Protein AF-A0A2C6A2K3-F1 (afdb_monomer)

Foldseek 3Di:
DDDPVVVDPDDDDDDDDDDDDDDDDDDDDDDDDDDDDDDDDDDDDDDDDDDDDDDPPPPPPQDDFDDDQQDDDDQPDDPVVVVVCVQFVKPPRVCQNSQWDKFAQPDPDCQCCVQPVDRIATKGWIWTHHVVGDDIQIWIARRVQAWTAQVSLCVNVVHDLCVVVVVCVVDPPFVSNWGAGDDGDPSRGGTTGHNVVSVVVSVVVD

Secondary structure (DSSP, 8-state):
---GGGSSPPPPP-------------------------------------------------PPPPS--SS-------HHHHHHHHHTT-BTTT-GGG-EEEEE---SS-HHHHHHS-SEEEEEEEEE--TT--S-EEEEEETTT-EEE-HHHHHHTT--TTHHHHHHHTSTTHHHHS-EE-SS-GGG-EEEEEHHHHHHHHTTT-

pLDDT: mean 77.06, std 24.29, range [30.2, 98.12]

Radius of gyration: 27.46 Å; Cα contacts (8 Å, |Δi|>4): 227; chains: 1; bounding box: 87×62×47 Å

Mean predicted aligned error: 15.35 Å

Structure (mmCIF, N/CA/C/O backbone):
data_AF-A0A2C6A2K3-F1
#
_entry.id   AF-A0A2C6A2K3-F1
#
loop_
_atom_site.group_PDB
_atom_site.id
_atom_site.type_symbol
_atom_site.label_atom_id
_atom_site.label_alt_id
_atom_site.label_comp_id
_atom_site.label_asym_id
_atom_site.label_entity_id
_atom_site.label_seq_id
_atom_site.pdbx_PDB_ins_code
_atom_site.Cartn_x
_atom_site.Cartn_y
_atom_site.Cartn_z
_atom_site.occupancy
_atom_site.B_iso_or_equiv
_atom_site.auth_seq_id
_atom_site.auth_comp_id
_atom_site.auth_asym_id
_atom_site.auth_atom_id
_atom_site.pdbx_PDB_model_num
ATOM 1 N N . MET A 1 1 ? 22.323 -31.592 6.101 1.00 49.12 1 MET A N 1
ATOM 2 C CA . MET A 1 1 ? 21.703 -31.019 4.887 1.00 49.12 1 MET A CA 1
ATOM 3 C C . MET A 1 1 ? 20.345 -31.683 4.722 1.00 49.12 1 MET A C 1
ATOM 5 O O . MET A 1 1 ? 20.316 -32.886 4.508 1.00 49.12 1 MET A O 1
ATOM 9 N N . LEU A 1 2 ? 19.244 -30.958 4.926 1.00 56.59 2 LEU A N 1
ATOM 10 C CA . LEU A 1 2 ? 17.898 -31.499 4.689 1.00 56.59 2 LEU A CA 1
ATOM 11 C C . LEU A 1 2 ? 17.636 -31.551 3.170 1.00 56.59 2 LEU A C 1
ATOM 13 O O . LEU A 1 2 ? 18.032 -30.612 2.474 1.00 56.59 2 LEU A O 1
ATOM 17 N N . PRO A 1 3 ? 17.013 -32.614 2.634 1.00 68.00 3 PRO A N 1
ATOM 18 C CA . PRO A 1 3 ? 16.717 -32.707 1.208 1.00 68.00 3 PRO A CA 1
ATOM 19 C C . PRO A 1 3 ? 15.684 -31.648 0.798 1.00 68.00 3 PRO A C 1
ATOM 21 O O . PRO A 1 3 ? 14.714 -31.410 1.516 1.00 68.00 3 PRO A O 1
ATOM 24 N N . LEU A 1 4 ? 15.875 -31.041 -0.383 1.00 53.12 4 LEU A N 1
ATOM 25 C CA . LEU A 1 4 ? 15.054 -29.951 -0.948 1.00 53.12 4 LEU A CA 1
ATOM 26 C C . LEU A 1 4 ? 13.540 -30.239 -0.906 1.00 53.12 4 LEU A C 1
ATOM 28 O O . LEU A 1 4 ? 12.723 -29.341 -0.742 1.00 53.12 4 LEU A O 1
ATOM 32 N N . GLN A 1 5 ? 13.176 -31.513 -1.006 1.00 58.16 5 GLN A N 1
ATOM 33 C CA . GLN A 1 5 ? 11.803 -32.015 -0.998 1.00 58.16 5 GLN A CA 1
ATOM 34 C C . GLN A 1 5 ? 11.091 -31.794 0.349 1.00 58.16 5 GLN A C 1
ATOM 36 O O . GLN A 1 5 ? 9.870 -31.758 0.390 1.00 58.16 5 GLN A O 1
ATOM 41 N N . SER A 1 6 ? 11.847 -31.587 1.435 1.00 61.44 6 SER A N 1
ATOM 42 C CA . SER A 1 6 ? 11.314 -31.289 2.776 1.00 61.44 6 SER A CA 1
ATOM 43 C C . SER A 1 6 ? 11.033 -29.794 2.997 1.00 61.44 6 SER A C 1
ATOM 45 O O . SER A 1 6 ? 10.488 -29.422 4.030 1.00 61.44 6 SER A O 1
ATOM 47 N N . LEU A 1 7 ? 11.438 -28.924 2.059 1.00 65.50 7 LEU A N 1
ATOM 48 C CA . LEU A 1 7 ? 11.222 -27.467 2.103 1.00 65.50 7 LEU A CA 1
ATOM 49 C C . LEU A 1 7 ? 9.977 -27.024 1.322 1.00 65.50 7 LEU A C 1
ATOM 51 O O . LEU A 1 7 ? 9.629 -25.843 1.326 1.00 65.50 7 LEU A O 1
ATOM 55 N N . LEU A 1 8 ? 9.316 -27.957 0.641 1.00 56.62 8 LEU A N 1
ATOM 56 C CA . LEU A 1 8 ? 8.087 -27.716 -0.098 1.00 56.62 8 LEU A CA 1
ATOM 57 C C . LEU A 1 8 ? 6.963 -28.445 0.635 1.00 56.62 8 LEU A C 1
ATOM 59 O O . LEU A 1 8 ? 7.075 -29.640 0.889 1.00 56.62 8 LEU A O 1
ATOM 63 N N . ASN A 1 9 ? 5.903 -27.717 0.998 1.00 54.81 9 ASN A N 1
ATOM 64 C CA . ASN A 1 9 ? 4.701 -28.296 1.600 1.00 54.81 9 ASN A CA 1
ATOM 65 C C . ASN A 1 9 ? 4.249 -29.512 0.771 1.00 54.81 9 ASN A C 1
ATOM 67 O O . ASN A 1 9 ? 3.953 -29.330 -0.415 1.00 54.81 9 ASN A O 1
ATOM 71 N N . PRO A 1 10 ? 4.187 -30.726 1.347 1.00 60.84 10 PRO A N 1
ATOM 72 C CA . PRO A 1 10 ? 3.684 -31.880 0.621 1.00 60.84 10 PRO A CA 1
ATOM 73 C C . PRO A 1 10 ? 2.198 -31.656 0.320 1.00 60.84 10 PRO A C 1
ATOM 75 O O . PRO A 1 10 ? 1.395 -31.459 1.230 1.00 60.84 10 PRO A O 1
ATOM 78 N N . ALA A 1 11 ? 1.834 -31.641 -0.963 1.00 44.03 11 ALA A N 1
ATOM 79 C CA . ALA A 1 11 ? 0.438 -31.722 -1.369 1.00 44.03 11 ALA A CA 1
ATOM 80 C C . ALA A 1 11 ? -0.054 -33.144 -1.076 1.00 44.03 11 ALA A C 1
ATOM 82 O O . ALA A 1 11 ? 0.590 -34.111 -1.487 1.00 44.03 11 ALA A O 1
ATOM 83 N N . SER A 1 12 ? -1.162 -33.264 -0.346 1.00 50.03 12 SER A N 1
ATOM 84 C CA . SER A 1 12 ? -1.820 -34.540 -0.076 1.00 50.03 12 SER A CA 1
ATOM 85 C C . SER A 1 12 ? -2.107 -35.264 -1.400 1.00 50.03 12 SER A C 1
ATOM 87 O O . SER A 1 12 ? -2.705 -34.653 -2.291 1.00 50.03 12 SER A O 1
ATOM 89 N N . PRO A 1 13 ? -1.679 -36.524 -1.575 1.00 48.53 13 PRO A N 1
ATOM 90 C CA . PRO A 1 13 ? -2.126 -37.337 -2.689 1.00 48.53 13 PRO A CA 1
ATOM 91 C C . PRO A 1 13 ? -3.495 -37.915 -2.325 1.00 48.53 13 PRO A C 1
ATOM 93 O O . PRO A 1 13 ? -3.616 -38.506 -1.260 1.00 48.53 13 PRO A O 1
ATOM 96 N N . ASP A 1 14 ? -4.476 -37.670 -3.196 1.00 41.22 14 ASP A N 1
ATOM 97 C CA . ASP A 1 14 ? -5.857 -38.191 -3.278 1.00 41.22 14 ASP A CA 1
ATOM 98 C C . ASP A 1 14 ? -6.780 -36.970 -3.464 1.00 41.22 14 ASP A C 1
ATOM 100 O O . ASP A 1 14 ? -6.767 -36.045 -2.665 1.00 41.22 14 ASP A O 1
ATOM 104 N N . GLU A 1 15 ? -7.514 -36.785 -4.559 1.00 41.47 15 GLU A N 1
ATOM 105 C CA . GLU A 1 15 ? -8.313 -37.764 -5.280 1.00 41.47 15 GLU A CA 1
ATOM 106 C C . GLU A 1 15 ? -8.219 -37.555 -6.800 1.00 41.47 15 GLU A C 1
ATOM 108 O O . GLU A 1 15 ? -8.326 -36.449 -7.333 1.00 41.47 15 GLU A O 1
ATOM 113 N N . ARG A 1 16 ? -8.052 -38.668 -7.515 1.00 41.41 16 ARG A N 1
ATOM 114 C CA . ARG A 1 16 ? -8.350 -38.772 -8.942 1.00 41.41 16 ARG A CA 1
ATOM 115 C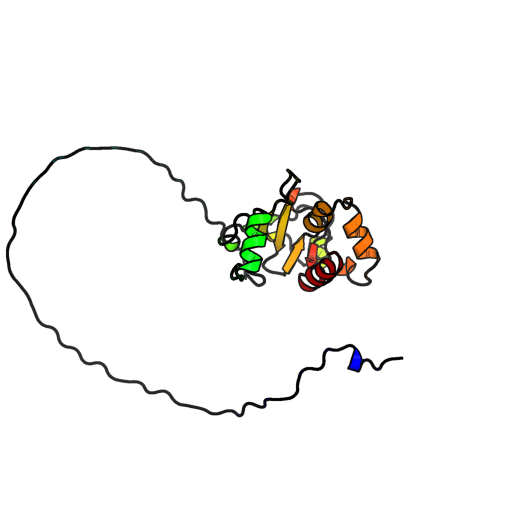 C . ARG A 1 16 ? -9.862 -38.640 -9.096 1.00 41.41 16 ARG A C 1
ATOM 117 O O . ARG A 1 16 ? -10.586 -39.464 -8.551 1.00 41.41 16 ARG A O 1
ATOM 124 N N . THR A 1 17 ? -10.342 -37.652 -9.843 1.00 40.66 17 THR A N 1
ATOM 125 C CA . THR A 1 17 ? -11.746 -37.625 -10.267 1.00 40.66 17 THR A CA 1
ATOM 126 C C . THR A 1 17 ? -11.815 -37.956 -11.747 1.00 40.66 17 THR A C 1
ATOM 128 O O . THR A 1 17 ? -11.440 -37.161 -12.610 1.00 40.66 17 THR A O 1
ATOM 131 N N . ASP A 1 18 ? -12.252 -39.186 -12.001 1.00 36.25 18 ASP A N 1
ATOM 132 C CA . ASP A 1 18 ? -12.626 -39.704 -13.303 1.00 36.25 18 ASP A CA 1
ATOM 133 C C . ASP A 1 18 ? -13.663 -38.808 -13.984 1.00 36.25 18 ASP A C 1
ATOM 135 O O . ASP A 1 18 ? -14.599 -38.288 -13.372 1.00 36.25 18 ASP A O 1
ATOM 139 N N . GLY A 1 19 ? -13.493 -38.655 -15.295 1.00 37.03 19 GLY A N 1
ATOM 140 C CA . GLY A 1 19 ? -14.465 -38.001 -16.149 1.00 37.03 19 GLY A CA 1
ATOM 141 C C . GLY A 1 19 ? -15.765 -38.796 -16.211 1.00 37.03 19 GLY A C 1
ATOM 142 O O . GLY A 1 19 ? -15.772 -39.965 -16.588 1.00 37.03 19 GLY A O 1
ATOM 143 N N . SER A 1 20 ? -16.884 -38.129 -15.939 1.00 37.66 20 SER A N 1
ATOM 144 C CA . SER A 1 20 ? -18.199 -38.618 -16.338 1.00 37.66 20 SER A CA 1
ATOM 145 C C . SER A 1 20 ? -19.024 -37.489 -16.944 1.00 37.66 20 SER A C 1
ATOM 147 O O . SER A 1 20 ? -19.243 -36.436 -16.349 1.00 37.66 20 SER A O 1
ATOM 149 N N . ARG A 1 21 ? -19.423 -37.728 -18.193 1.00 35.72 21 ARG A N 1
ATOM 150 C CA . ARG A 1 21 ? -20.326 -36.928 -19.019 1.00 35.72 21 ARG A CA 1
ATOM 151 C C . ARG A 1 21 ? -21.766 -37.158 -18.556 1.00 35.72 21 ARG A C 1
ATOM 153 O O . ARG A 1 21 ? -22.196 -38.305 -18.572 1.00 35.72 21 ARG A O 1
ATOM 160 N N . GLN A 1 22 ? -22.535 -36.102 -18.295 1.00 35.69 22 GLN A N 1
ATOM 161 C CA . GLN A 1 22 ? -24.008 -36.111 -18.386 1.00 35.69 22 GLN A CA 1
ATOM 162 C C . GLN A 1 22 ? -24.456 -34.726 -18.900 1.00 35.69 22 GLN A C 1
ATOM 164 O O . GLN A 1 22 ? -24.114 -33.714 -18.301 1.00 35.69 22 GLN A O 1
ATOM 169 N N . SER A 1 23 ? -24.905 -34.584 -20.152 1.00 34.41 23 SER A N 1
ATOM 170 C CA . SER A 1 23 ? -26.252 -34.861 -20.700 1.00 34.41 23 SER A CA 1
ATOM 171 C C . SER A 1 23 ? -27.324 -33.881 -20.208 1.00 34.41 23 SER A C 1
ATOM 173 O O . SER A 1 23 ? -27.859 -34.025 -19.115 1.00 34.41 23 SER A O 1
ATOM 175 N N . SER A 1 2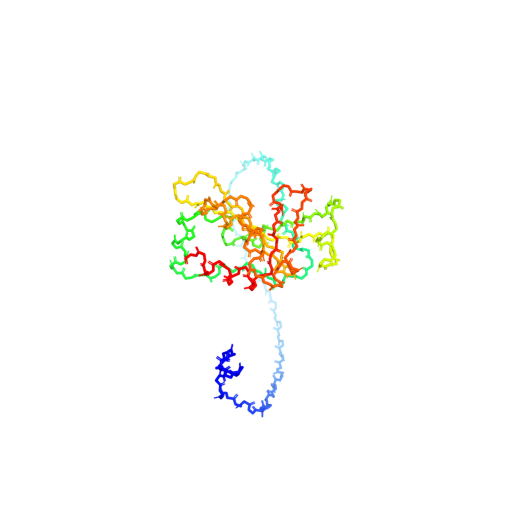4 ? -27.653 -32.904 -21.058 1.00 38.53 24 SER A N 1
ATOM 176 C CA . SER A 1 24 ? -28.819 -32.017 -20.953 1.00 38.53 24 SER A CA 1
ATOM 177 C C . SER A 1 24 ? -30.144 -32.776 -21.109 1.00 38.53 24 SER A C 1
ATOM 179 O O . SER A 1 24 ? -30.179 -33.828 -21.750 1.00 38.53 24 SER A O 1
ATOM 181 N N . PRO A 1 25 ? -31.258 -32.149 -20.703 1.00 40.00 25 PRO A N 1
ATOM 182 C CA . PRO A 1 25 ? -32.428 -32.139 -21.569 1.00 40.00 25 PRO A CA 1
ATOM 183 C C . PRO A 1 25 ? -32.967 -30.722 -21.797 1.00 40.00 25 PRO A C 1
ATOM 185 O O . PRO A 1 25 ? -32.983 -29.869 -20.911 1.00 40.00 25 PRO A O 1
ATOM 188 N N . ALA A 1 26 ? -33.410 -30.503 -23.030 1.00 32.44 26 ALA A N 1
ATOM 189 C CA . ALA A 1 26 ? -34.158 -29.345 -23.487 1.00 32.44 26 ALA A CA 1
ATOM 190 C C . ALA A 1 26 ? -35.647 -29.700 -23.647 1.00 32.44 26 ALA A C 1
ATOM 192 O O . ALA A 1 26 ? -35.987 -30.877 -23.785 1.00 32.44 26 ALA A O 1
ATOM 193 N N . SER A 1 27 ? -36.457 -28.648 -23.846 1.00 35.31 27 SER A N 1
ATOM 194 C CA . SER A 1 27 ? -37.829 -28.625 -24.411 1.00 35.31 27 SER A CA 1
ATOM 195 C C . SER A 1 27 ? -38.945 -28.763 -23.346 1.00 35.31 27 SER A C 1
ATOM 197 O O . SER A 1 27 ? -38.776 -29.507 -22.393 1.00 35.31 27 SER A O 1
ATOM 199 N N . ILE A 1 28 ? -40.099 -28.078 -23.360 1.00 34.00 28 ILE A N 1
ATOM 200 C CA . ILE A 1 28 ? -40.957 -27.506 -24.418 1.00 34.00 28 ILE A CA 1
ATOM 201 C C . ILE A 1 28 ? -41.783 -26.331 -23.828 1.00 34.00 28 ILE A C 1
ATOM 203 O O . ILE A 1 28 ? -42.149 -26.352 -22.656 1.00 34.00 28 ILE A O 1
ATOM 207 N N . ALA A 1 29 ? -42.099 -25.332 -24.659 1.00 37.94 29 ALA A N 1
ATOM 208 C CA . ALA A 1 29 ? -43.070 -24.256 -24.421 1.00 37.94 29 ALA A CA 1
ATOM 209 C C . ALA A 1 29 ? -44.506 -24.681 -24.787 1.00 37.94 29 ALA A C 1
ATOM 211 O O . ALA A 1 29 ? -44.641 -25.481 -25.698 1.00 37.94 29 ALA A O 1
ATOM 212 N N . ILE A 1 30 ? -45.554 -24.073 -24.209 1.00 34.34 30 ILE A N 1
ATOM 213 C CA . ILE A 1 30 ? -46.852 -23.832 -24.882 1.00 34.34 30 ILE A CA 1
ATOM 214 C C . ILE A 1 30 ? -47.583 -22.650 -24.218 1.00 34.34 30 ILE A C 1
ATOM 216 O O . ILE A 1 30 ? -47.640 -22.515 -22.998 1.00 34.34 30 ILE A O 1
ATOM 220 N N . SER A 1 31 ? -48.105 -21.799 -25.096 1.00 36.16 31 SER A N 1
ATOM 221 C CA . SER A 1 31 ? -48.921 -20.597 -24.929 1.00 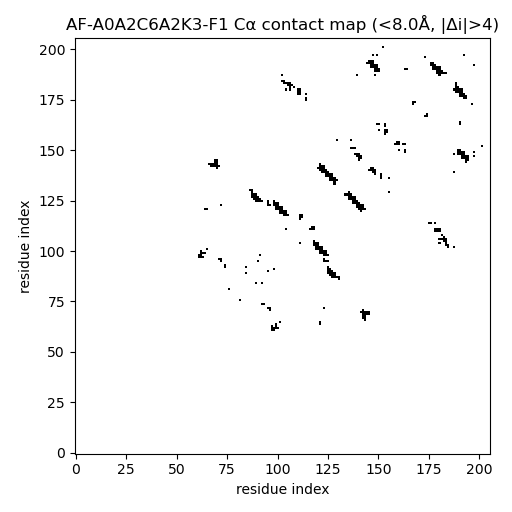36.16 31 SER A CA 1
ATOM 222 C C . SER A 1 31 ? -50.353 -20.874 -24.453 1.00 36.16 31 SER A C 1
ATOM 224 O O . SER A 1 31 ? -50.863 -21.949 -24.729 1.00 36.16 31 SER A O 1
ATOM 226 N N . THR A 1 32 ? -51.039 -19.855 -23.916 1.00 32.19 32 THR A N 1
ATOM 227 C CA . THR A 1 32 ? -52.326 -19.341 -24.454 1.00 32.19 32 THR A CA 1
ATOM 228 C C . THR A 1 32 ? -52.747 -18.056 -23.736 1.00 32.19 32 THR A C 1
ATOM 230 O O . THR A 1 32 ? -52.635 -17.945 -22.518 1.00 32.19 32 THR A O 1
ATOM 233 N N . ALA A 1 33 ? -53.208 -17.091 -24.529 1.00 36.50 33 ALA A N 1
ATOM 234 C CA . ALA A 1 33 ? -53.869 -15.857 -24.121 1.00 36.50 33 ALA A CA 1
ATOM 235 C C . ALA A 1 33 ? -55.323 -16.126 -23.692 1.00 36.50 33 ALA A C 1
ATOM 237 O O . ALA A 1 33 ? -55.895 -17.092 -24.182 1.00 36.50 33 ALA A O 1
ATOM 238 N N . ASP A 1 34 ? -55.932 -15.250 -22.880 1.00 30.20 34 ASP A N 1
ATOM 239 C CA . ASP A 1 34 ? -57.121 -14.514 -23.338 1.00 30.20 34 ASP A CA 1
ATOM 240 C C . ASP A 1 34 ? -57.556 -13.348 -22.422 1.00 30.20 34 ASP A C 1
ATOM 242 O O . ASP A 1 34 ? -57.094 -13.170 -21.297 1.00 30.20 34 ASP A O 1
ATOM 246 N N . ASN A 1 35 ? -58.417 -12.533 -23.020 1.00 31.80 35 ASN A N 1
ATOM 247 C CA . ASN A 1 35 ? -58.868 -11.166 -22.772 1.00 31.80 35 ASN A CA 1
ATOM 248 C C . ASN A 1 35 ? -59.776 -10.872 -21.543 1.00 31.80 35 ASN A C 1
ATOM 250 O O . ASN A 1 35 ? -60.717 -11.608 -21.294 1.00 31.80 35 ASN A O 1
ATOM 254 N N . THR A 1 36 ? -59.487 -9.730 -20.872 1.00 33.31 36 THR A N 1
ATOM 255 C CA . THR A 1 36 ? -60.323 -8.551 -20.438 1.00 33.31 36 THR A CA 1
ATOM 256 C C . THR A 1 36 ? -61.812 -8.691 -19.981 1.00 33.31 36 THR A C 1
ATOM 258 O O . THR A 1 36 ? -62.437 -9.709 -20.232 1.00 33.31 36 THR A O 1
ATOM 261 N N . PRO A 1 37 ? -62.515 -7.631 -19.475 1.00 52.31 37 PRO A N 1
ATOM 262 C CA . PRO A 1 37 ? -62.201 -6.506 -18.552 1.00 52.31 37 PRO A CA 1
ATOM 263 C C . PRO A 1 37 ? -63.323 -6.253 -17.473 1.00 52.31 37 PRO A C 1
ATOM 265 O O . PRO A 1 37 ? -64.252 -7.042 -17.356 1.00 52.31 37 PRO A O 1
ATOM 268 N N . ILE A 1 38 ? -63.294 -5.078 -16.794 1.00 30.67 38 ILE A N 1
ATOM 269 C CA . ILE A 1 38 ? -64.393 -4.370 -16.052 1.00 30.67 38 ILE A CA 1
ATOM 270 C C . ILE A 1 38 ? -64.417 -4.687 -14.526 1.00 30.67 38 ILE A C 1
ATOM 272 O O . ILE A 1 38 ? -64.428 -5.843 -14.145 1.00 30.67 38 ILE A O 1
ATOM 276 N N . SER A 1 39 ? -64.396 -3.758 -13.550 1.00 32.16 39 SER A N 1
ATOM 277 C CA . SER A 1 39 ? -65.144 -2.497 -13.399 1.00 32.16 39 SER A CA 1
ATOM 278 C C . SER A 1 39 ? -64.639 -1.622 -12.223 1.00 32.16 39 SER A C 1
ATOM 280 O O . SER A 1 39 ? -64.315 -2.149 -11.165 1.00 32.16 39 SER A O 1
ATOM 282 N N . ARG A 1 40 ? -64.786 -0.297 -12.400 1.00 34.44 40 ARG A N 1
ATOM 283 C CA . ARG A 1 40 ? -65.306 0.725 -11.452 1.00 34.44 40 ARG A CA 1
ATOM 284 C C . ARG A 1 40 ? -64.470 1.242 -10.263 1.00 34.44 40 ARG A C 1
ATOM 286 O O . ARG A 1 40 ? -64.440 0.692 -9.172 1.00 34.44 40 ARG A O 1
ATOM 293 N N . GLU A 1 41 ? -63.936 2.432 -10.534 1.00 32.94 41 GLU A N 1
ATOM 294 C CA . GLU A 1 41 ? -63.798 3.659 -9.731 1.00 32.94 41 GLU A CA 1
ATOM 295 C C . GLU A 1 41 ? -64.553 3.799 -8.389 1.00 32.94 41 GLU A C 1
ATOM 297 O O . GLU A 1 41 ? -65.759 3.565 -8.297 1.00 32.94 41 GLU A O 1
ATOM 302 N N . ARG A 1 42 ? -63.853 4.406 -7.415 1.00 31.81 42 ARG A N 1
ATOM 303 C CA . ARG A 1 42 ? -64.296 5.558 -6.591 1.00 31.81 42 ARG A CA 1
ATOM 304 C C . ARG A 1 42 ? -63.060 6.136 -5.870 1.00 31.81 42 ARG A C 1
ATOM 306 O O . ARG A 1 42 ? -62.375 5.388 -5.185 1.00 31.81 42 ARG A O 1
ATOM 313 N N . MET A 1 43 ? -62.569 7.330 -6.236 1.00 33.16 43 MET A N 1
ATOM 314 C CA . MET A 1 43 ? -62.822 8.641 -5.586 1.00 33.16 43 MET A CA 1
ATOM 315 C C . MET A 1 43 ? -62.684 8.584 -4.049 1.00 33.16 43 MET A C 1
ATOM 317 O O . MET A 1 43 ? -63.316 7.750 -3.420 1.00 33.16 43 MET A O 1
ATOM 321 N N . ASP A 1 44 ? -61.927 9.434 -3.354 1.00 30.22 44 ASP A N 1
ATOM 322 C CA . ASP A 1 44 ? -61.590 10.834 -3.620 1.00 30.22 44 ASP A CA 1
ATOM 323 C C . ASP A 1 44 ? -60.551 11.332 -2.585 1.00 30.22 44 ASP A C 1
ATOM 325 O O . ASP A 1 44 ? -60.337 10.665 -1.573 1.00 30.22 44 ASP A O 1
ATOM 329 N N . SER A 1 45 ? -60.070 12.570 -2.771 1.00 32.09 45 SER A N 1
ATOM 330 C CA . SER A 1 45 ? -59.483 13.459 -1.739 1.00 32.09 45 SER A CA 1
ATOM 331 C C . SER A 1 45 ? -58.023 13.192 -1.303 1.00 32.09 45 SER A C 1
ATOM 333 O O . SER A 1 45 ? -57.663 12.085 -0.950 1.00 32.09 45 SER A O 1
ATOM 335 N N . GLN A 1 46 ? -57.098 14.150 -1.184 1.00 34.00 46 GLN A N 1
ATOM 336 C CA . GLN A 1 46 ? -57.199 15.604 -1.132 1.00 34.00 46 GLN A CA 1
ATOM 337 C C . GLN A 1 46 ? -55.776 16.218 -1.109 1.00 34.00 46 GLN A C 1
ATOM 339 O O . GLN A 1 46 ? -54.872 15.694 -0.469 1.00 34.00 46 GLN A O 1
ATOM 344 N N . LEU A 1 47 ? -55.669 17.399 -1.724 1.00 34.31 47 LEU A N 1
ATOM 345 C CA . LEU A 1 47 ? -54.831 18.547 -1.343 1.00 34.31 47 LEU A CA 1
ATOM 346 C C . LEU A 1 47 ? -53.319 18.554 -1.644 1.00 34.31 47 LEU A C 1
ATOM 348 O O . LEU A 1 47 ? -52.491 17.806 -1.138 1.00 34.31 47 LEU A O 1
ATOM 352 N N . ALA A 1 48 ? -52.991 19.559 -2.454 1.00 42.25 48 ALA A N 1
ATOM 353 C CA . ALA A 1 48 ? -51.678 20.024 -2.841 1.00 42.25 48 ALA A CA 1
ATOM 354 C C . ALA A 1 48 ? -50.817 20.495 -1.658 1.00 42.25 48 ALA A C 1
ATOM 356 O O . ALA A 1 48 ? -51.290 21.235 -0.801 1.00 42.25 48 ALA A O 1
ATOM 357 N N . LEU A 1 49 ? -49.505 20.251 -1.738 1.00 34.00 49 LEU A N 1
ATOM 358 C CA . LEU A 1 49 ? -48.531 21.274 -1.360 1.00 34.00 49 LEU A CA 1
ATOM 359 C C . LEU A 1 49 ? -47.224 21.103 -2.139 1.00 34.00 49 LEU A C 1
ATOM 361 O O . LEU A 1 49 ? -46.490 20.128 -1.990 1.00 34.00 49 LEU A O 1
ATOM 365 N N . ARG A 1 50 ? -46.924 22.102 -2.970 1.00 42.34 50 ARG A N 1
ATOM 366 C CA . ARG A 1 50 ? -45.611 22.299 -3.583 1.00 42.34 50 ARG A CA 1
ATOM 367 C C . ARG A 1 50 ? -44.543 22.377 -2.489 1.00 42.34 50 ARG A C 1
ATOM 369 O O . ARG A 1 50 ? -44.606 23.263 -1.642 1.00 42.34 50 ARG A O 1
ATOM 376 N N . ARG A 1 51 ? -43.501 21.549 -2.578 1.00 34.81 51 ARG A N 1
ATOM 377 C CA . ARG A 1 51 ? -42.176 21.875 -2.030 1.00 34.81 51 ARG A CA 1
ATOM 378 C C . ARG A 1 51 ? -41.112 21.586 -3.073 1.00 34.81 51 ARG A C 1
ATOM 380 O O . ARG A 1 51 ? -40.648 20.466 -3.245 1.00 34.81 51 ARG A O 1
ATOM 387 N N . THR A 1 52 ? -40.708 22.655 -3.742 1.00 42.03 52 THR A N 1
ATOM 388 C CA . THR A 1 52 ? -39.374 22.783 -4.310 1.00 42.03 52 THR A CA 1
ATOM 389 C C . THR A 1 52 ? -38.352 22.612 -3.187 1.00 42.03 52 THR A C 1
ATOM 391 O O . THR A 1 52 ? -38.260 23.453 -2.295 1.00 42.03 52 THR A O 1
ATOM 394 N N . THR A 1 53 ? -37.550 21.556 -3.243 1.00 37.12 53 THR A N 1
ATOM 395 C CA . THR A 1 53 ? -36.197 21.597 -2.687 1.00 37.12 53 THR A CA 1
ATOM 396 C C . THR A 1 53 ? -35.261 21.067 -3.748 1.00 37.12 53 THR A C 1
ATOM 398 O O . THR A 1 53 ? -35.163 19.860 -3.958 1.00 37.12 53 THR A O 1
ATOM 401 N N . SER A 1 54 ? -34.597 22.015 -4.408 1.00 50.69 54 SER A N 1
ATOM 402 C CA . SER A 1 54 ? -33.293 21.815 -5.019 1.00 50.69 54 SER A CA 1
ATOM 403 C C . SER A 1 54 ? -32.448 20.959 -4.082 1.00 50.69 54 SER A C 1
ATOM 405 O O . SER A 1 54 ? -32.115 21.362 -2.967 1.00 50.69 54 SER A O 1
ATOM 407 N N . ARG A 1 55 ? -32.155 19.742 -4.519 1.00 42.12 55 ARG A N 1
ATOM 408 C CA . ARG A 1 55 ? -31.070 18.950 -3.971 1.00 42.12 55 ARG A CA 1
ATOM 409 C C . ARG A 1 55 ? -30.256 18.524 -5.176 1.00 42.12 55 ARG A C 1
ATOM 411 O O . ARG A 1 55 ? -30.487 17.470 -5.755 1.00 42.12 55 ARG A O 1
ATOM 418 N N . ASN A 1 56 ? -29.315 19.385 -5.559 1.00 40.94 56 ASN A N 1
ATOM 419 C CA . ASN A 1 56 ? -28.136 18.964 -6.302 1.00 40.94 56 ASN A CA 1
ATOM 420 C C . ASN A 1 56 ? -27.370 17.968 -5.417 1.00 40.94 56 ASN A C 1
ATOM 422 O O . ASN A 1 56 ? -26.349 18.295 -4.819 1.00 40.94 56 ASN A O 1
ATOM 426 N N . THR A 1 57 ? -27.871 16.742 -5.297 1.00 45.62 57 THR A N 1
ATOM 427 C CA . THR A 1 57 ? -27.011 15.602 -5.021 1.00 45.62 57 THR A CA 1
ATOM 428 C C . THR A 1 57 ? -26.329 15.311 -6.340 1.00 45.62 57 THR A C 1
ATOM 430 O O . THR A 1 57 ? -26.848 14.557 -7.164 1.00 45.62 57 THR A O 1
ATOM 433 N N . ALA A 1 58 ? -25.189 15.967 -6.567 1.00 44.16 58 ALA A N 1
ATOM 434 C CA . ALA A 1 58 ? -24.230 15.446 -7.522 1.00 44.16 58 ALA A CA 1
ATOM 435 C C . ALA A 1 58 ? -24.068 13.952 -7.190 1.00 44.16 58 ALA A C 1
ATOM 437 O O . ALA A 1 58 ? -23.834 13.632 -6.017 1.00 44.16 58 ALA A O 1
ATOM 438 N N . PRO A 1 59 ? -24.285 13.029 -8.141 1.00 45.44 59 PRO A N 1
ATOM 439 C CA . PRO A 1 59 ? -24.053 11.625 -7.869 1.00 45.44 59 PRO A CA 1
ATOM 440 C C . PRO A 1 59 ? -22.601 11.513 -7.417 1.00 45.44 59 PRO A C 1
ATOM 442 O O . PRO A 1 59 ? -21.698 11.942 -8.136 1.00 45.44 59 PRO A O 1
ATOM 445 N N . LEU A 1 60 ? -22.389 11.003 -6.198 1.00 50.69 60 LEU A N 1
ATOM 446 C CA . LEU A 1 60 ? -21.067 10.613 -5.728 1.00 50.69 60 LEU A CA 1
ATOM 447 C C . LEU A 1 60 ? -20.501 9.731 -6.844 1.00 50.69 60 LEU A C 1
ATOM 449 O O . LEU A 1 60 ? -21.040 8.651 -7.096 1.00 50.69 60 LEU A O 1
ATOM 453 N N . LEU A 1 61 ? -19.522 10.244 -7.590 1.00 49.34 61 LEU A N 1
ATOM 454 C CA . LEU A 1 61 ? -18.879 9.521 -8.677 1.00 49.34 61 LEU A CA 1
ATOM 455 C C . LEU A 1 61 ? -18.288 8.265 -8.048 1.00 49.34 61 LEU A C 1
ATOM 457 O O . LEU A 1 61 ? -17.234 8.321 -7.416 1.00 49.34 61 LEU A O 1
ATOM 461 N N . LYS A 1 62 ? -19.009 7.144 -8.152 1.00 56.91 62 LYS A N 1
ATOM 462 C CA . LYS A 1 62 ? -18.505 5.838 -7.745 1.00 56.91 62 LYS A CA 1
ATOM 463 C C . LYS A 1 62 ? -17.212 5.656 -8.517 1.00 56.91 62 LYS A C 1
ATOM 465 O O . LYS A 1 62 ? -17.233 5.644 -9.749 1.00 56.91 62 LYS A O 1
ATOM 470 N N . SER A 1 63 ? -16.094 5.607 -7.799 1.00 67.69 63 SER A N 1
ATOM 471 C CA . SER A 1 63 ? -14.804 5.417 -8.441 1.00 67.69 63 SER A CA 1
ATOM 472 C C . SER A 1 63 ? -14.858 4.067 -9.160 1.00 67.69 63 SER A C 1
ATOM 474 O O . SER A 1 63 ? -15.160 3.032 -8.566 1.00 67.69 63 SER A O 1
ATOM 476 N N . ARG A 1 64 ? -14.740 4.106 -10.490 1.00 84.00 64 ARG A N 1
ATOM 477 C CA . ARG A 1 64 ? -14.798 2.912 -11.328 1.00 84.00 64 ARG A CA 1
ATOM 478 C C . ARG A 1 64 ? -13.385 2.365 -11.434 1.00 84.00 64 ARG A C 1
ATOM 480 O O . ARG A 1 64 ? -12.469 3.102 -11.789 1.00 84.00 64 ARG A O 1
ATOM 487 N N . THR A 1 65 ? -13.229 1.075 -11.163 1.00 91.31 65 THR A N 1
ATOM 488 C CA . THR A 1 65 ? -11.949 0.388 -11.328 1.00 91.31 65 THR A CA 1
ATOM 489 C C . THR A 1 65 ? -11.487 0.450 -12.783 1.00 91.31 65 THR A C 1
ATOM 491 O O . THR A 1 65 ? -12.290 0.259 -13.701 1.00 91.31 65 THR A O 1
ATOM 494 N N . GLN A 1 66 ? -10.194 0.680 -12.993 1.00 91.69 66 GLN A N 1
ATOM 495 C CA . GLN A 1 66 ? -9.542 0.666 -14.294 1.00 91.69 66 GLN A CA 1
ATOM 496 C C . GLN A 1 66 ? -8.822 -0.672 -14.492 1.00 91.69 66 GLN A C 1
ATOM 498 O O . GLN A 1 66 ? -8.042 -1.124 -13.651 1.00 91.69 66 GLN A O 1
ATOM 503 N N . GLY A 1 67 ? -9.099 -1.332 -15.615 1.00 89.94 67 GLY A N 1
ATOM 504 C CA . GLY A 1 67 ? -8.532 -2.645 -15.911 1.00 89.94 67 GLY A CA 1
ATOM 505 C C . GLY A 1 67 ? -9.053 -3.780 -15.007 1.00 89.94 67 GLY A C 1
ATOM 506 O O . GLY A 1 67 ? -10.027 -3.613 -14.269 1.00 89.94 67 GLY A O 1
ATOM 507 N N . PRO A 1 68 ? -8.437 -4.972 -15.094 1.00 93.81 68 PRO A N 1
ATOM 508 C CA . PRO A 1 68 ? -8.899 -6.165 -14.390 1.00 93.81 68 PRO A CA 1
ATOM 509 C C . PRO A 1 68 ? -8.587 -6.115 -12.888 1.00 93.81 68 PRO A C 1
ATOM 511 O O . PRO A 1 68 ? -7.443 -5.903 -12.485 1.00 93.81 68 PRO A O 1
ATOM 514 N N . VAL A 1 69 ? -9.582 -6.396 -12.048 1.00 96.44 69 VAL A N 1
ATOM 515 C CA . VAL A 1 69 ? -9.398 -6.552 -10.597 1.00 96.44 69 VAL A CA 1
ATOM 516 C C . VAL A 1 69 ? -8.912 -7.972 -10.303 1.00 96.44 69 VAL A C 1
ATOM 518 O O . VAL A 1 69 ? -9.704 -8.907 -10.260 1.00 96.44 69 VAL A O 1
ATOM 521 N N . LYS A 1 70 ? -7.598 -8.141 -10.120 1.00 97.12 70 LYS A N 1
ATOM 522 C CA . LYS A 1 70 ? -6.969 -9.428 -9.760 1.00 97.12 70 LYS A CA 1
ATOM 523 C C . LYS A 1 70 ? -6.795 -9.604 -8.250 1.00 97.12 70 LYS A C 1
ATOM 525 O O . LYS A 1 70 ? -6.696 -10.730 -7.778 1.00 97.12 70 LYS A O 1
ATOM 530 N N . PHE A 1 71 ? -6.760 -8.499 -7.506 1.00 97.38 71 PHE A N 1
ATOM 531 C CA . PHE A 1 71 ? -6.615 -8.475 -6.049 1.00 97.38 71 PHE A CA 1
ATOM 532 C C . PHE A 1 71 ? -7.776 -7.684 -5.424 1.00 97.38 71 PHE A C 1
ATOM 534 O O . PHE A 1 71 ? -7.591 -6.521 -5.045 1.00 97.38 71 PHE A O 1
ATOM 541 N N . PRO A 1 72 ? -8.991 -8.266 -5.373 1.00 96.62 72 PRO A N 1
ATOM 542 C CA . PRO A 1 72 ? -10.151 -7.617 -4.768 1.00 96.62 72 PRO A CA 1
ATOM 543 C C . PRO A 1 72 ? -9.994 -7.484 -3.241 1.00 96.62 72 PRO A C 1
ATOM 545 O O . PRO A 1 72 ? -9.238 -8.249 -2.635 1.00 96.62 72 PRO A O 1
ATOM 548 N N . PRO A 1 73 ? -10.704 -6.542 -2.595 1.00 95.75 73 PRO A N 1
ATOM 549 C CA . PRO A 1 73 ? -10.813 -6.506 -1.141 1.00 95.75 73 PRO A CA 1
ATOM 550 C C . PRO A 1 73 ? -11.489 -7.779 -0.620 1.00 95.75 73 PRO A C 1
ATOM 552 O O . PRO A 1 73 ? -12.394 -8.316 -1.258 1.00 95.75 73 PRO A O 1
ATOM 555 N N . PHE A 1 74 ? -11.070 -8.244 0.554 1.00 94.25 74 PHE A N 1
ATOM 556 C CA . PHE A 1 74 ? -11.707 -9.360 1.246 1.00 94.25 74 PHE A CA 1
ATOM 557 C C . PHE A 1 74 ? -12.514 -8.823 2.432 1.00 94.25 74 PHE A C 1
ATOM 559 O O . PHE A 1 74 ? -11.943 -8.446 3.452 1.00 94.25 74 PHE A O 1
ATOM 566 N N . GLU A 1 75 ? -13.836 -8.738 2.265 1.00 93.25 75 GLU A N 1
ATOM 567 C CA . GLU A 1 75 ? -14.753 -8.117 3.241 1.00 93.25 75 GLU A CA 1
ATOM 568 C C . GLU A 1 75 ? -15.769 -9.115 3.834 1.00 93.25 75 GLU A C 1
ATOM 570 O O . GLU A 1 75 ? -16.565 -8.754 4.695 1.00 93.25 75 GLU A O 1
ATOM 575 N N . SER A 1 76 ? -15.732 -10.386 3.415 1.00 94.31 76 SER A N 1
ATOM 576 C CA . SER A 1 76 ? -16.521 -11.466 4.022 1.00 94.31 76 SER A CA 1
ATOM 577 C C . SER A 1 76 ? -15.701 -12.116 5.133 1.00 94.31 76 SER A C 1
ATOM 579 O O . SER A 1 76 ? -14.854 -12.965 4.873 1.00 94.31 76 SER A O 1
ATOM 581 N N . VAL A 1 77 ? -15.904 -11.657 6.366 1.00 94.75 77 VAL A N 1
ATOM 582 C CA . VAL A 1 77 ? -15.102 -12.065 7.525 1.00 94.75 77 VAL A CA 1
ATOM 583 C C . VAL A 1 77 ? -15.988 -12.559 8.667 1.00 94.75 77 VAL A C 1
ATOM 585 O O . VAL A 1 77 ? -17.184 -12.266 8.710 1.00 94.75 77 VAL A O 1
ATOM 588 N N . ASP A 1 78 ? -15.404 -13.325 9.584 1.00 96.56 78 ASP A N 1
ATOM 589 C CA . ASP A 1 78 ? -16.107 -13.879 10.738 1.00 96.56 78 ASP A CA 1
ATOM 590 C C . ASP A 1 78 ? -16.366 -12.841 11.848 1.00 96.56 78 ASP A C 1
ATOM 592 O O . ASP A 1 78 ? -15.922 -11.691 11.808 1.00 96.56 78 ASP A O 1
ATOM 596 N N . ALA A 1 79 ? -17.104 -13.258 12.879 1.00 96.19 79 ALA A N 1
ATOM 597 C CA . ALA A 1 79 ? -17.457 -12.393 14.001 1.00 96.19 79 ALA A CA 1
ATOM 598 C C . ALA A 1 79 ? -16.237 -11.896 14.799 1.00 96.19 79 ALA A C 1
ATOM 600 O O . ALA A 1 79 ? -16.337 -10.869 15.470 1.00 96.19 79 ALA A O 1
ATOM 601 N N . GLU A 1 80 ? -15.109 -12.609 14.769 1.00 96.50 80 GLU A N 1
ATOM 602 C CA . GLU A 1 80 ? -13.879 -12.187 15.438 1.00 96.50 80 GLU A CA 1
ATOM 603 C C . GLU A 1 80 ? -13.202 -11.048 14.687 1.00 96.50 80 GLU A C 1
ATOM 605 O O . GLU A 1 80 ? -12.943 -9.992 15.272 1.00 96.50 80 GLU A O 1
ATOM 610 N N . ALA A 1 81 ? -13.037 -11.201 13.379 1.00 95.12 81 ALA A N 1
ATOM 611 C CA . ALA A 1 81 ? -12.528 -10.154 12.513 1.00 95.12 81 ALA A CA 1
ATOM 612 C C . ALA A 1 81 ? -13.407 -8.892 12.555 1.00 95.12 81 ALA A C 1
ATOM 614 O O . ALA A 1 81 ? -12.866 -7.787 12.583 1.00 95.12 81 ALA A O 1
ATOM 615 N N . ILE A 1 82 ? -14.740 -9.020 12.640 1.00 96.81 82 ILE A N 1
ATOM 616 C CA . ILE A 1 82 ? -15.645 -7.863 12.801 1.00 96.81 82 ILE A CA 1
ATOM 617 C C . ILE A 1 82 ? -15.352 -7.073 14.089 1.00 96.81 82 ILE A C 1
ATOM 619 O O . ILE A 1 82 ? -15.397 -5.839 14.071 1.00 96.81 82 ILE A O 1
ATOM 623 N N . ARG A 1 83 ? -15.008 -7.743 15.200 1.00 97.19 83 ARG A N 1
ATOM 624 C CA . ARG A 1 83 ? -14.625 -7.050 16.447 1.00 97.19 83 ARG A CA 1
ATOM 625 C C . ARG A 1 83 ? -13.339 -6.253 16.267 1.00 97.19 83 ARG A C 1
ATOM 627 O O . ARG A 1 83 ? -13.282 -5.101 16.696 1.00 97.19 83 ARG A O 1
ATOM 634 N N . GLU A 1 84 ? -12.338 -6.823 15.603 1.00 96.50 84 GLU A N 1
ATOM 635 C CA . GLU A 1 84 ? -11.077 -6.124 15.331 1.00 96.50 84 GLU A CA 1
ATOM 636 C C . GLU A 1 84 ? -11.268 -4.974 14.328 1.00 96.50 84 GLU A C 1
ATOM 638 O O . GLU A 1 84 ? -10.748 -3.879 14.539 1.00 96.50 84 GLU A O 1
ATOM 643 N N . ILE A 1 85 ? -12.099 -5.152 13.297 1.00 96.62 85 ILE A N 1
ATOM 644 C CA . ILE A 1 85 ? -12.512 -4.080 12.374 1.00 96.62 85 ILE A CA 1
ATOM 645 C C . ILE A 1 85 ? -13.111 -2.894 13.136 1.00 96.62 85 ILE A C 1
ATOM 647 O O . ILE A 1 85 ? -12.738 -1.746 12.875 1.00 96.62 85 ILE A O 1
ATOM 651 N N . ALA A 1 86 ? -14.001 -3.158 14.099 1.00 96.44 86 ALA A N 1
ATOM 652 C CA . ALA A 1 86 ? -14.597 -2.124 14.939 1.00 96.44 86 ALA A CA 1
ATOM 653 C C . ALA A 1 86 ? -13.558 -1.476 15.870 1.00 96.44 86 ALA A C 1
ATOM 655 O O . ALA A 1 86 ? -13.484 -0.247 15.956 1.00 96.44 86 ALA A O 1
ATOM 656 N N . ARG A 1 87 ? -12.711 -2.287 16.517 1.00 97.00 87 ARG A N 1
ATOM 657 C CA . ARG A 1 87 ? -11.630 -1.831 17.404 1.00 97.00 87 ARG A CA 1
ATOM 658 C C . ARG A 1 87 ? -10.660 -0.889 16.693 1.00 97.00 87 ARG A C 1
ATOM 660 O O . ARG A 1 87 ? -10.278 0.131 17.263 1.00 97.00 87 ARG A O 1
ATOM 667 N N . PHE A 1 88 ? -10.287 -1.218 15.457 1.00 96.69 88 PHE A N 1
ATOM 668 C CA . PHE A 1 88 ? -9.377 -0.424 14.632 1.00 96.69 88 PHE A CA 1
ATOM 669 C C . PHE A 1 88 ? -10.088 0.596 13.730 1.00 96.69 88 PHE A C 1
ATOM 671 O O . PHE A 1 88 ? -9.434 1.247 12.915 1.00 96.69 88 PHE A O 1
ATOM 678 N N . GLN A 1 89 ? -11.407 0.764 13.863 1.00 96.62 89 GLN A N 1
ATOM 679 C CA . GLN A 1 89 ? -12.209 1.743 13.116 1.00 96.62 89 GLN A CA 1
ATOM 680 C C . GLN A 1 89 ? -11.965 1.694 11.592 1.00 96.62 89 GLN A C 1
ATOM 682 O O . GLN A 1 89 ? -11.778 2.732 10.948 1.00 96.62 89 GLN A O 1
ATOM 687 N N . ILE A 1 90 ? -11.921 0.487 11.011 1.00 97.06 90 ILE A N 1
ATOM 688 C CA . ILE A 1 90 ? -11.592 0.315 9.589 1.00 97.06 90 ILE A CA 1
ATOM 689 C C . ILE A 1 90 ? -12.680 0.941 8.713 1.00 97.06 90 ILE A C 1
ATOM 691 O O . ILE A 1 90 ? -13.841 0.539 8.750 1.00 97.06 90 ILE A O 1
ATOM 695 N N . THR A 1 91 ? -12.291 1.910 7.885 1.00 96.19 91 THR A N 1
ATOM 696 C CA . THR A 1 91 ? -13.210 2.661 7.023 1.00 96.19 91 THR A CA 1
ATOM 697 C C . THR A 1 91 ? -12.679 2.701 5.584 1.00 96.19 91 THR A C 1
ATOM 699 O O . THR A 1 91 ? -11.494 2.983 5.399 1.00 96.19 91 THR A O 1
ATOM 702 N N . PRO A 1 92 ? -13.503 2.460 4.545 1.00 96.06 92 PRO A N 1
ATOM 703 C CA . PRO A 1 92 ? -14.928 2.118 4.577 1.00 96.06 92 PRO A CA 1
ATOM 704 C C . PRO A 1 92 ? -15.151 0.609 4.395 1.00 96.06 92 PRO A C 1
ATOM 706 O O . PRO A 1 92 ? -15.411 0.151 3.284 1.00 96.06 92 PRO A O 1
ATOM 709 N N . PHE A 1 93 ? -15.042 -0.170 5.476 1.00 95.81 93 PHE A N 1
ATOM 710 C CA . PHE A 1 93 ? -15.299 -1.613 5.423 1.00 95.81 93 PHE A CA 1
ATOM 711 C C . PHE A 1 93 ? -16.720 -1.925 4.907 1.00 95.81 93 PHE A C 1
ATOM 713 O O . PHE A 1 93 ? -17.681 -1.233 5.243 1.00 95.81 93 PHE A O 1
ATOM 720 N N . GLY A 1 94 ? -16.842 -2.946 4.061 1.00 94.75 94 GLY A N 1
ATOM 721 C CA . GLY A 1 94 ? -18.030 -3.294 3.273 1.00 94.75 94 GLY A CA 1
ATOM 722 C C . GLY A 1 94 ? -18.168 -2.514 1.956 1.00 94.75 94 GLY A C 1
ATOM 723 O O . GLY A 1 94 ? -19.067 -2.793 1.162 1.00 94.75 94 GLY A O 1
ATOM 724 N N . GLN A 1 95 ? -17.327 -1.502 1.728 1.00 95.12 95 GLN A N 1
ATOM 725 C CA . GLN A 1 95 ? -17.373 -0.630 0.552 1.00 95.12 95 GLN A CA 1
ATOM 726 C C . GLN A 1 95 ? -15.971 -0.306 0.021 1.00 95.12 95 GLN A C 1
ATOM 728 O O . GLN A 1 95 ? -15.820 0.626 -0.778 1.00 95.12 95 GLN A O 1
ATOM 733 N N . ILE A 1 96 ? -14.933 -1.058 0.411 1.00 95.50 96 ILE A N 1
ATOM 734 C CA . ILE A 1 96 ? -13.552 -0.751 0.007 1.00 95.50 96 ILE A CA 1
ATOM 735 C C . ILE A 1 96 ? -13.403 -0.811 -1.518 1.00 95.50 96 ILE A C 1
ATOM 737 O O . ILE A 1 96 ? -12.689 -0.001 -2.109 1.00 95.50 96 ILE A O 1
ATOM 741 N N . GLN A 1 97 ? -14.146 -1.698 -2.182 1.00 93.62 97 GLN A N 1
ATOM 742 C CA . GLN A 1 97 ? -14.144 -1.796 -3.642 1.00 93.62 97 GLN A CA 1
ATOM 743 C C . GLN A 1 97 ? -14.641 -0.512 -4.338 1.00 93.62 97 GLN A C 1
ATOM 745 O O . GLN A 1 97 ? -14.290 -0.258 -5.487 1.00 93.62 97 GLN A O 1
ATOM 750 N N . GLN A 1 98 ? -15.427 0.325 -3.651 1.00 93.00 98 GLN A N 1
ATOM 751 C CA . GLN A 1 98 ? -15.894 1.623 -4.159 1.00 93.00 98 GLN A CA 1
ATOM 752 C C . GLN A 1 98 ? -14.886 2.754 -3.908 1.00 93.00 98 GLN A C 1
ATOM 754 O O . GLN A 1 98 ? -15.097 3.881 -4.361 1.00 93.00 98 GLN A O 1
ATOM 759 N N . CYS A 1 99 ? -13.803 2.457 -3.186 1.00 93.56 99 CYS A N 1
ATOM 760 C CA . CYS A 1 99 ? -12.715 3.363 -2.846 1.00 93.56 99 CYS A CA 1
ATOM 761 C C . CYS A 1 99 ? -11.457 3.019 -3.644 1.00 93.56 99 CYS A C 1
ATOM 763 O O . CYS A 1 99 ? -10.403 2.727 -3.071 1.00 93.56 99 CYS A O 1
ATOM 765 N N . CYS A 1 100 ? -11.563 3.061 -4.974 1.00 93.88 100 CYS A N 1
ATOM 766 C CA . CYS A 1 100 ? -10.402 2.980 -5.846 1.00 93.88 100 CYS A CA 1
ATOM 767 C C . CYS A 1 100 ? -9.844 4.365 -6.203 1.00 93.88 100 CYS A C 1
ATOM 769 O O . CYS A 1 100 ? -10.554 5.370 -6.238 1.00 93.88 100 CYS A O 1
ATOM 771 N N . GLU A 1 101 ? -8.546 4.417 -6.467 1.00 93.88 101 GLU A N 1
ATOM 772 C CA . GLU A 1 101 ? -7.808 5.620 -6.827 1.00 93.88 101 GLU A CA 1
ATOM 773 C C . GLU A 1 101 ? -6.821 5.294 -7.947 1.00 93.88 101 GLU A C 1
ATOM 775 O O . GLU A 1 101 ? -6.081 4.315 -7.864 1.00 93.88 101 GLU A O 1
ATOM 780 N N . HIS A 1 102 ? -6.812 6.137 -8.977 1.00 94.75 102 HIS A N 1
ATOM 781 C CA . HIS A 1 102 ? -5.789 6.134 -10.014 1.00 94.75 102 HIS A CA 1
ATOM 782 C C . HIS A 1 102 ? -4.641 7.043 -9.575 1.00 94.75 102 HIS A C 1
ATOM 784 O O . HIS A 1 102 ? -4.862 8.218 -9.271 1.00 94.75 102 HIS A O 1
ATOM 790 N N . ILE A 1 103 ? -3.423 6.510 -9.540 1.00 93.38 103 ILE A N 1
ATOM 791 C CA . ILE A 1 103 ? -2.236 7.218 -9.062 1.00 93.38 103 ILE A CA 1
ATOM 792 C C . ILE A 1 103 ? -1.213 7.270 -10.198 1.00 93.38 103 ILE A C 1
ATOM 794 O O . ILE A 1 103 ? -0.507 6.285 -10.428 1.00 93.38 103 ILE A O 1
ATOM 798 N N . PRO A 1 104 ? -1.094 8.413 -10.886 1.00 91.81 104 PRO A N 1
ATOM 799 C CA . PRO A 1 104 ? -0.052 8.628 -11.877 1.00 91.81 104 PRO A CA 1
ATOM 800 C C . PRO A 1 104 ? 1.353 8.532 -11.261 1.00 91.81 104 PRO A C 1
ATOM 802 O O . PRO A 1 104 ? 1.609 9.048 -10.163 1.00 91.81 104 PRO A O 1
ATOM 805 N N . TYR A 1 105 ? 2.274 7.878 -11.964 1.00 86.56 105 TYR A N 1
ATOM 806 C CA . TYR A 1 105 ? 3.679 7.790 -11.584 1.00 86.56 105 TYR A CA 1
ATOM 807 C C . TYR A 1 105 ? 4.501 8.875 -12.285 1.00 86.56 105 TYR A C 1
ATOM 809 O O . TYR A 1 105 ? 4.964 8.715 -13.409 1.00 86.56 105 TYR A O 1
ATOM 817 N N . ASN A 1 106 ? 4.735 9.978 -11.571 1.00 81.94 106 ASN A N 1
ATOM 818 C CA . ASN A 1 106 ? 5.349 11.190 -12.131 1.00 81.94 106 ASN A CA 1
ATOM 819 C C . ASN A 1 106 ? 6.792 11.375 -11.636 1.00 81.94 106 ASN A C 1
ATOM 821 O O . ASN A 1 106 ? 7.245 12.497 -11.403 1.00 81.94 106 ASN A O 1
ATOM 825 N N . SER A 1 107 ? 7.488 10.280 -11.335 1.00 78.75 107 SER A N 1
ATOM 826 C CA . SER A 1 107 ? 8.799 10.353 -10.696 1.00 78.75 107 SER A CA 1
ATOM 827 C C . SER A 1 107 ? 9.914 10.560 -11.716 1.00 78.75 107 SER A C 1
ATOM 829 O O . SER A 1 107 ? 9.912 9.960 -12.786 1.00 78.75 107 SER A O 1
ATOM 831 N N . THR A 1 108 ? 10.925 11.352 -11.351 1.00 78.38 108 THR A N 1
ATOM 832 C CA . THR A 1 108 ? 12.188 11.418 -12.104 1.00 78.38 108 THR A CA 1
ATOM 833 C C . THR A 1 108 ? 12.948 10.096 -12.050 1.00 78.38 108 THR A C 1
ATOM 835 O O . THR A 1 108 ? 13.695 9.765 -12.967 1.00 78.38 108 THR A O 1
ATOM 838 N N . LYS A 1 109 ? 12.748 9.315 -10.982 1.00 81.81 109 LYS A N 1
ATOM 839 C CA . LYS A 1 109 ? 13.259 7.948 -10.883 1.00 81.81 109 LYS A CA 1
ATOM 840 C C . LYS A 1 109 ? 12.307 7.037 -11.646 1.00 81.81 109 LYS A C 1
ATOM 842 O O . LYS A 1 109 ? 11.110 7.124 -11.437 1.00 81.81 109 LYS A O 1
ATOM 847 N N . ARG A 1 110 ? 12.812 6.131 -12.484 1.00 82.88 110 ARG A N 1
ATOM 848 C CA . ARG A 1 110 ? 11.975 5.198 -13.264 1.00 82.88 110 ARG A CA 1
ATOM 849 C C . ARG A 1 110 ? 11.763 3.842 -12.586 1.00 82.88 110 ARG A C 1
ATOM 851 O O . ARG A 1 110 ? 11.275 2.916 -13.215 1.00 82.88 110 ARG A O 1
ATOM 858 N N . ASN A 1 111 ? 12.055 3.728 -11.289 1.00 87.25 111 ASN A N 1
ATOM 859 C CA . ASN A 1 111 ? 12.091 2.446 -10.578 1.00 87.25 111 ASN A CA 1
ATOM 860 C C . ASN A 1 111 ? 10.775 1.653 -10.642 1.00 87.25 111 ASN A C 1
ATOM 862 O O . ASN A 1 111 ? 10.805 0.430 -10.743 1.00 87.25 111 ASN A O 1
ATOM 866 N N . PHE A 1 112 ? 9.623 2.328 -10.564 1.00 91.19 112 PHE A N 1
ATOM 867 C CA . PHE A 1 112 ? 8.328 1.658 -10.696 1.00 91.19 112 PHE A CA 1
ATOM 868 C C . PHE A 1 112 ? 8.094 1.174 -12.130 1.00 91.19 112 PHE A C 1
ATOM 870 O O . PHE A 1 112 ? 7.761 0.007 -12.328 1.00 91.19 112 PHE A O 1
ATOM 877 N N . PHE A 1 113 ? 8.332 2.040 -13.116 1.00 90.62 113 PHE A N 1
ATOM 878 C CA . PHE A 1 113 ? 8.189 1.709 -14.532 1.00 90.62 113 PHE A CA 1
ATOM 879 C C . PHE A 1 113 ? 9.123 0.565 -14.949 1.00 90.62 113 PHE A C 1
ATOM 881 O O . PHE A 1 113 ? 8.667 -0.406 -15.532 1.00 90.62 113 PHE A O 1
ATOM 888 N N . GLU A 1 114 ? 10.401 0.611 -14.579 1.00 92.31 114 GLU A N 1
ATOM 889 C CA . GLU A 1 114 ? 11.392 -0.423 -14.913 1.00 92.31 114 GLU A CA 1
ATOM 890 C C . GLU A 1 114 ? 11.017 -1.803 -14.359 1.00 92.31 114 GLU A C 1
ATOM 892 O O . GLU A 1 114 ? 11.264 -2.819 -15.001 1.00 92.31 114 GLU A O 1
ATOM 897 N N . LYS A 1 115 ? 10.400 -1.846 -13.173 1.00 93.06 115 LYS A N 1
ATOM 898 C CA . LYS A 1 115 ? 10.018 -3.103 -12.515 1.00 93.06 115 LYS A CA 1
ATOM 899 C C . LYS A 1 115 ? 8.664 -3.645 -12.948 1.00 93.06 115 LYS A C 1
ATOM 901 O O . LYS A 1 115 ? 8.430 -4.841 -12.815 1.00 93.06 115 LYS A O 1
ATOM 906 N N . THR A 1 116 ? 7.751 -2.778 -13.381 1.00 92.69 116 THR A N 1
ATOM 907 C CA . THR A 1 116 ? 6.344 -3.154 -13.612 1.00 92.69 116 THR A CA 1
ATOM 908 C C . THR A 1 116 ? 5.880 -2.955 -15.051 1.00 92.69 116 THR A C 1
ATOM 910 O O . THR A 1 116 ? 4.859 -3.521 -15.431 1.00 92.69 116 THR A O 1
ATOM 913 N N . GLY A 1 117 ? 6.596 -2.154 -15.842 1.00 93.00 117 GLY A N 1
ATOM 914 C CA . GLY A 1 117 ? 6.186 -1.697 -17.170 1.00 93.00 117 GLY A CA 1
ATOM 915 C C . GLY A 1 117 ? 5.029 -0.694 -17.156 1.00 93.00 117 GLY A C 1
ATOM 916 O O . GLY A 1 117 ? 4.385 -0.505 -18.183 1.00 93.00 117 GLY A O 1
ATOM 917 N N . ARG A 1 118 ? 4.706 -0.092 -16.000 1.00 92.62 118 ARG A N 1
ATOM 918 C CA . ARG A 1 118 ? 3.511 0.747 -15.813 1.00 92.62 118 ARG A CA 1
ATOM 919 C C . ARG A 1 118 ? 3.857 2.175 -15.416 1.00 92.62 118 ARG A C 1
ATOM 921 O O . ARG A 1 118 ? 4.844 2.429 -14.730 1.00 92.62 118 ARG A O 1
ATOM 928 N N . GLU A 1 119 ? 2.977 3.091 -15.798 1.00 91.75 119 GLU A N 1
ATOM 929 C CA . GLU A 1 119 ? 3.071 4.526 -15.494 1.00 91.75 119 GLU A CA 1
ATOM 930 C C . GLU A 1 119 ? 2.009 4.990 -14.487 1.00 91.75 119 GLU A C 1
ATOM 932 O O . GLU A 1 119 ? 1.954 6.162 -14.128 1.00 91.75 119 GLU A O 1
ATOM 937 N N . SER A 1 120 ? 1.167 4.079 -14.001 1.00 93.62 120 SER A N 1
ATOM 938 C CA . SER A 1 120 ? 0.183 4.355 -12.959 1.00 93.62 120 SER A CA 1
ATOM 939 C C . SER A 1 120 ? -0.020 3.158 -12.044 1.00 93.62 120 SER A C 1
ATOM 941 O O . SER A 1 120 ? 0.310 2.015 -12.382 1.00 93.62 120 SER A O 1
ATOM 943 N N . ILE A 1 121 ? -0.595 3.447 -10.881 1.00 95.38 121 ILE A N 1
ATOM 944 C CA . ILE A 1 121 ? -1.114 2.460 -9.945 1.00 95.38 121 ILE A CA 1
ATOM 945 C C . ILE A 1 121 ? -2.619 2.607 -9.866 1.00 95.38 121 ILE A C 1
ATOM 947 O O . ILE A 1 121 ? -3.140 3.694 -9.620 1.00 95.38 121 ILE A O 1
ATOM 951 N N . GLU A 1 122 ? -3.291 1.474 -9.987 1.00 96.62 122 GLU A N 1
ATOM 952 C CA . GLU A 1 122 ? -4.722 1.362 -9.777 1.00 96.62 122 GLU A CA 1
ATOM 953 C C . GLU A 1 122 ? -4.956 0.778 -8.386 1.00 96.62 122 GLU A C 1
ATOM 955 O O . GLU A 1 122 ? -4.863 -0.435 -8.196 1.00 96.62 122 GLU A O 1
ATOM 960 N N . ALA 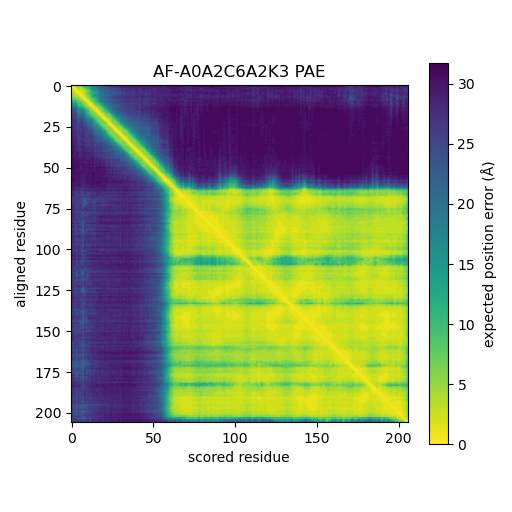A 1 123 ? -5.181 1.635 -7.387 1.00 96.81 123 ALA A N 1
ATOM 961 C CA . ALA A 1 123 ? -5.178 1.229 -5.985 1.00 96.81 123 ALA A CA 1
ATOM 962 C C . ALA A 1 123 ? -6.577 1.149 -5.376 1.00 96.81 123 ALA A C 1
ATOM 964 O O . ALA A 1 123 ? -7.385 2.050 -5.574 1.00 96.81 123 ALA A O 1
ATOM 965 N N . PHE A 1 124 ? -6.831 0.139 -4.545 1.00 97.62 124 PHE A N 1
ATOM 966 C CA . PHE A 1 124 ? -7.852 0.242 -3.498 1.00 97.62 124 PHE A CA 1
ATOM 967 C C . PHE A 1 124 ? -7.236 0.849 -2.245 1.00 97.62 124 PHE A C 1
ATOM 969 O O . PHE A 1 124 ? -6.017 0.777 -2.042 1.00 97.62 124 PHE A O 1
ATOM 976 N N . LYS A 1 125 ? -8.077 1.441 -1.394 1.00 96.75 125 LYS A N 1
ATOM 977 C CA . LYS A 1 125 ? -7.641 1.991 -0.112 1.00 96.75 125 LYS A CA 1
ATOM 978 C C . LYS A 1 125 ? -8.672 1.813 0.993 1.00 96.75 125 LYS A C 1
ATOM 980 O O . LYS A 1 125 ? -9.871 1.928 0.764 1.00 96.75 125 LYS A O 1
ATOM 985 N N . TYR A 1 126 ? -8.168 1.634 2.206 1.00 97.06 126 TYR A N 1
ATOM 986 C CA . TYR A 1 126 ? -8.926 1.812 3.440 1.00 97.06 126 TYR A CA 1
ATOM 987 C C . TYR A 1 126 ? -8.048 2.509 4.478 1.00 97.06 126 TYR A C 1
ATOM 989 O O . TYR A 1 126 ? -6.828 2.610 4.323 1.00 97.06 126 TYR A O 1
ATOM 997 N N . GLU A 1 127 ? -8.663 2.997 5.542 1.00 97.31 127 GLU A N 1
ATOM 998 C CA . GLU A 1 127 ? -7.977 3.596 6.679 1.00 97.31 127 GLU A CA 1
ATOM 999 C C . GLU A 1 127 ? -8.316 2.832 7.954 1.00 97.31 127 GLU A C 1
ATOM 1001 O O . GLU A 1 127 ? -9.432 2.341 8.103 1.00 97.31 127 GLU A O 1
ATOM 1006 N N . PHE A 1 128 ? -7.354 2.728 8.867 1.00 97.06 128 PHE A N 1
ATOM 1007 C CA . PHE A 1 128 ? -7.555 2.178 10.207 1.00 97.06 128 PHE A CA 1
ATOM 1008 C C . PHE A 1 128 ? -6.884 3.073 11.252 1.00 97.06 128 PHE A C 1
ATOM 1010 O O . PHE A 1 128 ? -5.987 3.856 10.931 1.00 97.06 128 PHE A O 1
ATOM 1017 N N . ARG A 1 129 ? -7.294 2.959 12.511 1.00 96.81 129 ARG A N 1
ATOM 1018 C CA . ARG A 1 129 ? -6.729 3.686 13.652 1.00 96.81 129 ARG A CA 1
ATOM 1019 C C . ARG A 1 129 ? -6.330 2.704 14.736 1.00 96.81 129 ARG A C 1
ATOM 1021 O O . ARG A 1 129 ? -7.121 1.856 15.121 1.00 96.81 129 ARG A O 1
ATOM 1028 N N . VAL A 1 130 ? -5.110 2.831 15.244 1.00 95.31 130 VAL A N 1
ATOM 1029 C CA . VAL A 1 130 ? -4.661 2.043 16.398 1.00 95.31 130 VAL A CA 1
ATOM 1030 C C . VAL A 1 130 ? -5.240 2.674 17.667 1.00 95.31 130 VAL A C 1
ATOM 1032 O O . VAL A 1 130 ? -5.064 3.881 17.844 1.00 95.31 130 VAL A O 1
ATOM 1035 N N . PRO A 1 131 ? -5.903 1.915 18.561 1.00 94.75 131 PRO A N 1
ATOM 1036 C CA . PRO A 1 131 ? -6.375 2.443 19.838 1.00 94.75 131 PRO A CA 1
ATOM 1037 C C . PRO A 1 131 ? -5.266 3.184 20.596 1.00 94.75 131 PRO A C 1
ATOM 1039 O O . PRO A 1 131 ? -4.154 2.680 20.739 1.00 94.75 131 PRO A O 1
ATOM 1042 N N . GLY A 1 132 ? -5.561 4.402 21.053 1.00 92.94 132 GLY A N 1
ATOM 1043 C CA . GLY A 1 132 ? -4.587 5.288 21.701 1.00 92.94 132 GLY A CA 1
ATOM 1044 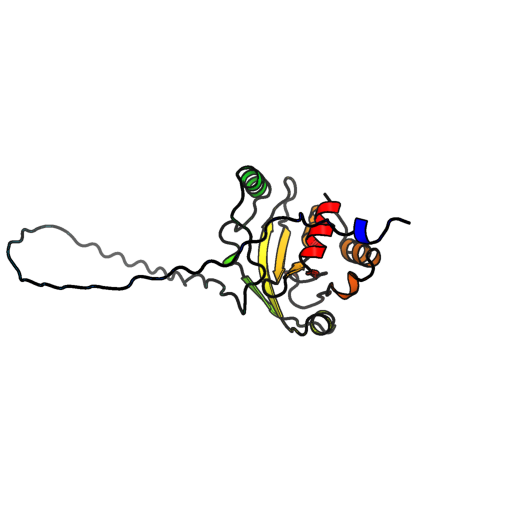C C . GLY A 1 132 ? -3.761 6.158 20.743 1.00 92.94 132 GLY A C 1
ATOM 1045 O O . GLY A 1 132 ? -3.071 7.066 21.200 1.00 92.94 132 GLY A O 1
ATOM 1046 N N . GLN A 1 133 ? -3.851 5.951 19.426 1.00 92.56 133 GLN A N 1
ATOM 1047 C CA . GLN A 1 133 ? -3.227 6.812 18.419 1.00 92.56 133 GLN A CA 1
ATOM 1048 C C . GLN A 1 133 ? -4.290 7.614 17.657 1.00 92.56 133 GLN A C 1
ATOM 1050 O O . GLN A 1 133 ? -5.303 7.074 17.222 1.00 92.56 133 GLN A O 1
ATOM 1055 N N . GLN A 1 134 ? -4.038 8.909 17.451 1.00 87.88 134 GLN A N 1
ATOM 1056 C CA . GLN A 1 134 ? -5.008 9.805 16.803 1.00 87.88 134 GLN A CA 1
ATOM 1057 C C . GLN A 1 134 ? -4.929 9.805 15.273 1.00 87.88 134 GLN A C 1
ATOM 1059 O O . GLN A 1 134 ? -5.873 10.204 14.593 1.00 87.88 134 GLN A O 1
ATOM 1064 N N . VAL A 1 135 ? -3.793 9.387 14.713 1.00 92.38 135 VAL A N 1
ATOM 1065 C CA . VAL A 1 135 ? -3.530 9.486 13.276 1.00 92.38 135 VAL A CA 1
ATOM 1066 C C . VAL A 1 135 ? -4.017 8.216 12.571 1.00 92.38 135 VAL A C 1
ATOM 1068 O O . VAL A 1 135 ? -3.535 7.132 12.904 1.00 92.38 135 VAL A O 1
ATOM 1071 N N . PRO A 1 136 ? -4.928 8.315 11.583 1.00 95.38 136 PRO A N 1
ATOM 1072 C CA . PRO A 1 136 ? -5.312 7.167 10.777 1.00 95.38 136 PRO A CA 1
ATOM 1073 C C . PRO A 1 136 ? -4.182 6.732 9.841 1.00 95.38 136 PRO A C 1
ATOM 1075 O O . PRO A 1 136 ? -3.445 7.540 9.266 1.00 95.38 136 PRO A O 1
ATOM 1078 N N . TYR A 1 137 ? -4.083 5.425 9.645 1.00 96.25 137 TYR A N 1
ATOM 1079 C CA . TYR A 1 137 ? -3.151 4.784 8.736 1.00 96.25 137 TYR A CA 1
ATOM 1080 C C . TYR A 1 137 ? -3.888 4.333 7.484 1.00 96.25 137 TYR A C 1
ATOM 1082 O O . TYR A 1 137 ? -4.747 3.458 7.524 1.00 96.25 137 TYR A O 1
ATOM 1090 N N . LYS A 1 138 ? -3.519 4.926 6.350 1.00 96.81 138 LYS A N 1
ATOM 1091 C CA . LYS A 1 138 ? -4.075 4.578 5.042 1.00 96.81 138 LYS A CA 1
ATOM 1092 C C . LYS A 1 138 ? -3.360 3.370 4.456 1.00 96.81 138 LYS A C 1
ATOM 1094 O O . LYS A 1 138 ? -2.174 3.485 4.146 1.00 96.81 138 LYS A O 1
ATOM 1099 N N . VAL A 1 139 ? -4.061 2.264 4.262 1.00 96.88 139 VAL A N 1
ATOM 1100 C CA . VAL A 1 139 ? -3.581 1.082 3.538 1.00 96.88 139 VAL A CA 1
ATOM 1101 C C . VAL A 1 139 ? -3.973 1.207 2.075 1.00 96.88 139 VAL A C 1
ATOM 1103 O O . VAL A 1 139 ? -5.068 1.666 1.764 1.00 96.88 139 VAL A O 1
ATOM 1106 N N . MET A 1 140 ? -3.055 0.844 1.179 1.00 97.62 140 MET A N 1
ATOM 1107 C CA . MET A 1 140 ? -3.272 0.889 -0.265 1.00 97.62 140 MET A CA 1
ATOM 1108 C C . MET A 1 140 ? -2.631 -0.326 -0.928 1.00 97.62 140 MET A C 1
ATOM 1110 O O . MET A 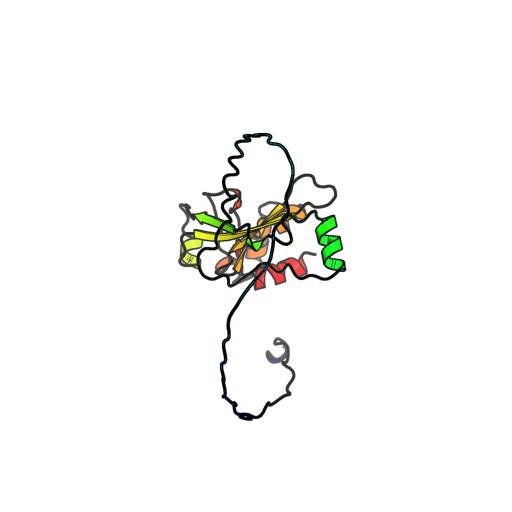1 140 ? -1.534 -0.732 -0.528 1.00 97.62 140 MET A O 1
ATOM 1114 N N . TRP A 1 141 ? -3.284 -0.868 -1.953 1.00 98.12 141 TRP A N 1
ATOM 1115 C CA . TRP A 1 141 ? -2.700 -1.901 -2.806 1.00 98.12 141 TRP A CA 1
ATOM 1116 C C . TRP A 1 141 ? -3.187 -1.781 -4.247 1.00 98.12 141 TRP A C 1
ATOM 1118 O O . TRP A 1 141 ? -4.343 -1.435 -4.477 1.00 98.12 141 TRP A O 1
ATOM 1128 N N . ASP A 1 142 ? -2.303 -2.077 -5.199 1.00 97.62 142 ASP A N 1
ATOM 1129 C CA . ASP A 1 142 ? -2.617 -2.135 -6.623 1.00 97.62 142 ASP A CA 1
ATOM 1130 C C . ASP A 1 142 ? -3.475 -3.372 -6.893 1.00 97.62 142 ASP A C 1
ATOM 1132 O O . ASP A 1 142 ? -3.016 -4.504 -6.698 1.00 97.62 142 ASP A O 1
ATOM 1136 N N . TYR A 1 143 ? -4.711 -3.180 -7.344 1.00 97.69 143 TYR A N 1
ATOM 1137 C CA . TYR A 1 143 ? -5.632 -4.292 -7.550 1.00 97.69 143 TYR A CA 1
ATOM 1138 C C . TYR A 1 143 ? -5.438 -5.025 -8.878 1.00 97.69 143 TYR A C 1
ATOM 1140 O O . TYR A 1 143 ? -6.008 -6.104 -9.054 1.00 97.69 143 TYR A O 1
ATOM 1148 N N . ASN A 1 144 ? -4.638 -4.504 -9.811 1.00 97.00 144 ASN A N 1
ATOM 1149 C CA . ASN A 1 144 ? -4.332 -5.205 -11.057 1.00 97.00 144 ASN A CA 1
ATOM 1150 C C . ASN A 1 144 ? -3.126 -6.145 -10.915 1.00 97.00 144 ASN A C 1
ATOM 1152 O O . ASN A 1 144 ? -3.110 -7.194 -11.563 1.00 97.00 144 ASN A O 1
ATOM 1156 N N . ILE A 1 145 ? -2.111 -5.777 -10.120 1.00 96.69 145 ILE A N 1
ATOM 1157 C CA . ILE A 1 145 ? -0.849 -6.544 -10.001 1.00 96.69 145 ILE A CA 1
ATOM 1158 C C . ILE A 1 145 ? -0.468 -6.943 -8.571 1.00 96.69 145 ILE A C 1
ATOM 1160 O O . ILE A 1 145 ? 0.493 -7.687 -8.389 1.00 96.69 145 ILE A O 1
ATOM 1164 N N . GLY A 1 146 ? -1.220 -6.508 -7.560 1.00 97.12 146 GLY A N 1
ATOM 1165 C CA . GLY A 1 146 ? -1.071 -6.999 -6.189 1.00 97.12 146 GLY A CA 1
ATOM 1166 C C . GLY A 1 146 ? 0.148 -6.444 -5.471 1.00 97.12 146 GLY A C 1
ATOM 1167 O O . GLY A 1 146 ? 0.773 -7.156 -4.689 1.00 97.12 146 GLY A O 1
ATOM 1168 N N . LEU A 1 147 ? 0.512 -5.193 -5.739 1.00 97.88 147 LEU A N 1
ATOM 1169 C CA . LEU A 1 147 ? 1.546 -4.497 -4.982 1.00 97.88 147 LEU A CA 1
ATOM 1170 C C . LEU A 1 147 ? 0.923 -3.793 -3.778 1.00 97.88 147 LEU A C 1
ATOM 1172 O O . LEU A 1 147 ? -0.009 -3.017 -3.935 1.00 97.88 147 LEU A O 1
ATOM 1176 N N . VAL A 1 148 ? 1.454 -4.021 -2.583 1.00 97.94 148 VAL A N 1
ATOM 1177 C CA . VAL A 1 148 ? 0.957 -3.479 -1.316 1.00 97.94 148 VAL A CA 1
ATOM 1178 C C . VAL A 1 148 ? 1.902 -2.394 -0.815 1.00 97.94 148 VAL A C 1
ATOM 1180 O O . VAL A 1 148 ? 3.109 -2.622 -0.707 1.00 9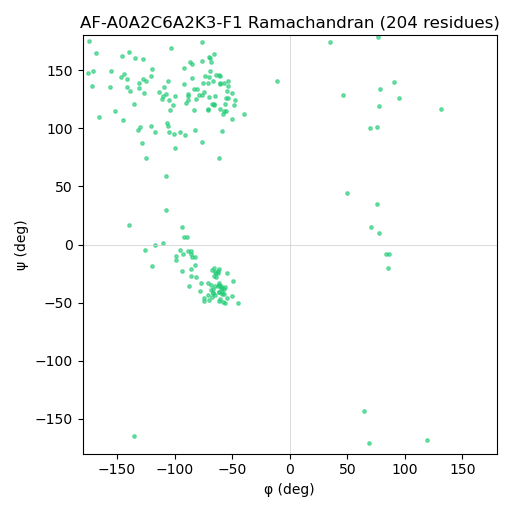7.94 148 VAL A O 1
ATOM 1183 N N . ARG A 1 149 ? 1.371 -1.219 -0.464 1.00 96.81 149 ARG A N 1
ATOM 1184 C CA . ARG A 1 149 ? 2.169 -0.142 0.136 1.00 96.81 149 ARG A CA 1
ATOM 1185 C C . ARG A 1 149 ? 2.553 -0.524 1.566 1.00 96.81 149 ARG A C 1
ATOM 1187 O O . ARG A 1 149 ? 1.690 -0.605 2.436 1.00 96.81 149 ARG A O 1
ATOM 1194 N N . MET A 1 150 ? 3.849 -0.689 1.837 1.00 95.62 150 MET A N 1
ATOM 1195 C CA . MET A 1 150 ? 4.321 -1.228 3.123 1.00 95.62 150 MET A CA 1
ATOM 1196 C C . MET A 1 150 ? 4.376 -0.198 4.257 1.00 95.62 150 MET A C 1
ATOM 1198 O O . MET A 1 150 ? 4.211 -0.544 5.423 1.00 95.62 150 MET A O 1
ATOM 1202 N N . THR A 1 151 ? 4.568 1.083 3.936 1.00 93.44 151 THR A N 1
ATOM 1203 C CA . THR A 1 151 ? 4.731 2.178 4.909 1.00 93.44 151 THR A CA 1
ATOM 1204 C C . THR A 1 151 ? 3.735 2.192 6.089 1.00 93.44 151 THR A C 1
ATOM 1206 O O . THR A 1 151 ? 4.205 2.333 7.219 1.00 93.44 151 THR A O 1
ATOM 1209 N N . PRO A 1 152 ? 2.398 2.091 5.903 1.00 94.12 152 PRO A N 1
ATOM 1210 C CA . PRO A 1 152 ? 1.449 2.206 7.016 1.00 94.12 152 PRO A CA 1
ATOM 1211 C C . PRO A 1 152 ? 1.643 1.120 8.082 1.00 94.12 152 PRO A C 1
ATOM 1213 O O . PRO A 1 152 ? 1.533 1.433 9.262 1.00 94.12 152 PRO A O 1
ATOM 1216 N N . PHE A 1 153 ? 2.016 -0.100 7.685 1.00 94.38 153 PHE A N 1
ATOM 1217 C CA . PHE A 1 153 ? 2.201 -1.230 8.601 1.00 94.38 153 PHE A CA 1
ATOM 1218 C C . PHE A 1 153 ? 3.434 -1.089 9.497 1.00 94.38 153 PHE A C 1
ATOM 1220 O O . PHE A 1 153 ? 3.429 -1.512 10.643 1.00 94.38 153 PHE A O 1
ATOM 1227 N N . PHE A 1 154 ? 4.500 -0.459 9.002 1.00 93.56 154 PHE A N 1
ATOM 1228 C CA . PHE A 1 154 ? 5.667 -0.174 9.837 1.00 93.56 154 PHE A CA 1
ATOM 1229 C C . PHE A 1 154 ? 5.415 1.029 10.749 1.00 93.56 154 PHE A C 1
ATOM 1231 O O . PHE A 1 154 ? 5.810 1.021 11.913 1.00 93.56 154 PHE A O 1
ATOM 1238 N N . LYS A 1 155 ? 4.741 2.066 10.234 1.00 93.06 155 LYS A N 1
ATOM 1239 C CA . LYS A 1 155 ? 4.478 3.285 11.006 1.00 93.06 155 LYS A CA 1
ATOM 1240 C C . LYS A 1 155 ? 3.537 3.046 12.185 1.00 93.06 155 LYS A C 1
ATOM 1242 O O . LYS A 1 155 ? 3.780 3.627 13.237 1.00 93.06 155 LYS A O 1
ATOM 1247 N N . CYS A 1 156 ? 2.507 2.209 12.036 1.00 93.44 156 CYS A N 1
ATOM 1248 C CA . CYS A 1 156 ? 1.565 1.948 13.129 1.00 93.44 156 CYS A CA 1
ATOM 1249 C C . CYS A 1 156 ? 2.212 1.246 14.336 1.00 93.44 156 CYS A C 1
ATOM 1251 O O . CYS A 1 156 ? 1.754 1.431 15.461 1.00 93.44 156 CYS A O 1
ATOM 1253 N N . LEU A 1 157 ? 3.323 0.538 14.107 1.00 92.31 157 LEU A N 1
ATOM 1254 C CA . LEU A 1 157 ? 4.154 -0.113 15.125 1.00 92.31 157 LEU A CA 1
ATOM 1255 C C . LEU A 1 157 ? 5.266 0.796 15.683 1.00 92.31 157 LEU A C 1
ATOM 1257 O O . LEU A 1 157 ? 6.140 0.337 16.411 1.00 92.31 157 LEU A O 1
ATOM 1261 N N . GLY A 1 158 ? 5.283 2.080 15.313 1.00 91.44 158 GLY A N 1
ATOM 1262 C CA . GLY A 1 158 ? 6.290 3.039 15.777 1.00 91.44 158 GLY A CA 1
ATOM 1263 C C . GLY A 1 158 ? 7.651 2.930 15.081 1.00 91.44 158 GLY A C 1
ATOM 1264 O O . GLY A 1 158 ? 8.605 3.588 15.498 1.00 91.44 158 GLY A O 1
ATOM 1265 N N . TYR A 1 159 ? 7.780 2.143 14.005 1.00 92.50 159 TYR A N 1
ATOM 1266 C CA . TYR A 1 159 ? 9.047 2.056 13.284 1.00 92.50 159 TYR A CA 1
ATOM 1267 C C . TYR A 1 159 ? 9.341 3.318 12.453 1.00 92.50 159 TYR A C 1
ATOM 1269 O O . TYR A 1 159 ? 8.438 3.906 11.846 1.00 92.50 159 TYR A O 1
ATOM 1277 N N . PRO A 1 160 ? 10.624 3.715 12.340 1.00 89.25 160 PRO A N 1
ATOM 1278 C CA . PRO A 1 160 ? 11.021 4.867 11.541 1.00 89.25 160 PRO A CA 1
ATOM 1279 C C . PRO A 1 160 ? 10.840 4.612 10.039 1.00 89.25 160 PRO A C 1
ATOM 1281 O O . PRO A 1 160 ? 10.855 3.473 9.566 1.00 89.25 160 PRO A O 1
ATOM 1284 N N . LYS A 1 161 ? 10.780 5.698 9.253 1.00 82.44 161 LYS A N 1
ATOM 1285 C CA . LYS A 1 161 ? 10.595 5.663 7.785 1.00 82.44 161 LYS A CA 1
ATOM 1286 C C . LYS A 1 161 ? 11.609 4.791 7.031 1.00 82.44 161 LYS A C 1
ATOM 1288 O O . LYS A 1 161 ? 11.338 4.363 5.915 1.00 82.44 161 LYS A O 1
ATOM 1293 N N . THR A 1 162 ? 12.787 4.565 7.611 1.00 86.94 162 THR A N 1
ATOM 1294 C CA . THR A 1 162 ? 13.884 3.786 7.019 1.00 86.94 162 THR A CA 1
ATOM 1295 C C . THR A 1 162 ? 13.718 2.280 7.210 1.00 86.94 162 THR A C 1
ATOM 1297 O O . THR A 1 162 ? 14.339 1.511 6.475 1.00 86.94 162 THR A O 1
ATOM 1300 N N . LYS A 1 163 ? 12.861 1.837 8.142 1.00 90.25 163 LYS A N 1
ATOM 1301 C CA . LYS A 1 163 ? 12.697 0.420 8.491 1.00 90.25 163 LYS A CA 1
ATOM 1302 C C . LYS A 1 163 ? 12.275 -0.465 7.309 1.00 90.25 163 LYS A C 1
ATOM 1304 O O . LYS A 1 163 ? 12.887 -1.521 7.162 1.00 90.25 163 LYS A O 1
ATOM 1309 N N . PRO A 1 164 ? 11.338 -0.062 6.423 1.00 87.88 164 PRO A N 1
ATOM 1310 C CA . PRO A 1 164 ? 11.017 -0.862 5.242 1.00 87.88 164 PRO A CA 1
ATOM 1311 C C . PRO A 1 164 ? 12.237 -1.101 4.343 1.00 87.88 164 PRO A C 1
ATOM 1313 O O . PRO A 1 164 ? 12.448 -2.220 3.899 1.00 87.88 164 PRO A O 1
ATOM 1316 N N . SER A 1 165 ? 13.085 -0.084 4.137 1.00 90.50 165 SER A N 1
ATOM 1317 C CA . SER A 1 165 ? 14.319 -0.226 3.349 1.00 90.50 165 SER A CA 1
ATOM 1318 C C . SER A 1 165 ? 15.273 -1.239 3.980 1.00 90.50 165 SER A C 1
ATOM 1320 O O . SER A 1 165 ? 15.730 -2.148 3.302 1.00 90.50 165 SER A O 1
ATOM 1322 N N . GLN A 1 166 ? 15.515 -1.120 5.290 1.00 90.75 166 GLN A N 1
ATOM 1323 C CA . GLN A 1 166 ? 16.395 -2.037 6.022 1.00 90.75 166 GLN A CA 1
ATOM 1324 C C . GLN A 1 166 ? 15.876 -3.478 6.008 1.00 90.75 166 GLN A C 1
ATOM 1326 O O . GLN A 1 166 ? 16.659 -4.420 5.981 1.00 90.75 166 GLN A O 1
ATOM 1331 N N . MET A 1 167 ? 14.554 -3.661 6.058 1.00 91.62 167 MET A N 1
ATOM 1332 C CA . MET A 1 167 ? 13.933 -4.978 5.945 1.00 91.62 167 MET A CA 1
ATOM 1333 C C . MET A 1 167 ? 14.153 -5.567 4.546 1.00 91.62 167 MET A C 1
ATOM 1335 O O . MET A 1 167 ? 14.509 -6.738 4.447 1.00 91.62 167 MET A O 1
ATOM 1339 N N . LEU A 1 168 ? 14.029 -4.763 3.486 1.00 90.69 168 LEU A N 1
ATOM 1340 C CA . LEU A 1 168 ? 14.330 -5.205 2.120 1.00 90.69 168 LEU A CA 1
ATOM 1341 C C . LEU A 1 168 ? 15.797 -5.620 1.962 1.00 90.69 168 LEU A C 1
ATOM 1343 O O . LEU A 1 168 ? 16.062 -6.648 1.356 1.00 90.69 168 LEU A O 1
ATOM 1347 N N . ASP A 1 169 ? 16.734 -4.877 2.557 1.00 89.12 169 ASP A N 1
ATOM 1348 C CA . ASP A 1 169 ? 18.175 -5.181 2.474 1.00 89.12 169 ASP A CA 1
ATOM 1349 C C . ASP A 1 169 ? 18.547 -6.521 3.127 1.00 89.12 169 ASP A C 1
ATOM 1351 O O . ASP A 1 169 ? 19.539 -7.142 2.758 1.00 89.12 169 ASP A O 1
ATOM 1355 N N . LYS A 1 170 ? 17.736 -6.994 4.080 1.00 87.75 170 LYS A N 1
ATOM 1356 C CA . LYS A 1 170 ? 17.923 -8.295 4.740 1.00 87.75 170 LYS A CA 1
ATOM 1357 C C . LYS A 1 170 ? 17.309 -9.471 3.974 1.00 87.75 170 LYS A C 1
ATOM 1359 O O . LYS A 1 170 ? 17.560 -10.613 4.345 1.00 87.75 170 LYS A O 1
ATOM 1364 N N . ASN A 1 171 ? 16.498 -9.214 2.947 1.00 87.12 171 ASN A N 1
ATOM 1365 C CA . ASN A 1 171 ? 15.794 -10.239 2.179 1.00 87.12 171 ASN A CA 1
ATOM 1366 C C . ASN A 1 171 ? 16.282 -10.219 0.725 1.00 87.12 171 ASN A C 1
ATOM 1368 O O . ASN A 1 171 ? 15.803 -9.429 -0.090 1.00 87.12 171 ASN A O 1
ATOM 1372 N N . LEU A 1 172 ? 17.235 -11.100 0.405 1.00 88.25 172 LEU A N 1
ATOM 1373 C CA . LEU A 1 172 ? 17.793 -11.233 -0.945 1.00 88.25 172 LEU A CA 1
ATOM 1374 C C . LEU A 1 172 ? 16.674 -11.465 -1.976 1.00 88.25 172 LEU A C 1
ATOM 1376 O O . LEU A 1 172 ? 15.795 -12.298 -1.760 1.00 88.25 172 LEU A O 1
ATOM 1380 N N . GLY A 1 173 ? 16.684 -10.722 -3.085 1.00 89.19 173 GLY A N 1
ATOM 1381 C CA . GLY A 1 173 ? 15.668 -10.823 -4.141 1.00 89.19 173 GLY A CA 1
ATOM 1382 C C . GLY A 1 173 ? 14.403 -9.986 -3.894 1.00 89.19 173 GLY A C 1
ATOM 1383 O O . GLY A 1 173 ? 13.664 -9.674 -4.833 1.00 89.19 173 GLY A O 1
ATOM 1384 N N . LEU A 1 174 ? 14.125 -9.591 -2.644 1.00 91.88 174 LEU A N 1
ATOM 1385 C CA . LEU A 1 174 ? 12.894 -8.871 -2.314 1.00 91.88 174 LEU A CA 1
ATOM 1386 C C . LEU A 1 174 ? 12.955 -7.399 -2.733 1.00 91.88 174 LEU A C 1
ATOM 1388 O O . LEU A 1 174 ? 11.936 -6.812 -3.118 1.00 91.88 174 LEU A O 1
ATOM 1392 N N . ARG A 1 175 ? 14.145 -6.791 -2.671 1.00 92.00 175 ARG A N 1
ATOM 1393 C CA . ARG A 1 175 ? 14.359 -5.403 -3.095 1.00 92.00 175 ARG A CA 1
ATOM 1394 C C . ARG A 1 175 ? 14.123 -5.247 -4.590 1.00 92.00 175 ARG A C 1
ATOM 1396 O O . ARG A 1 175 ? 13.594 -4.220 -5.004 1.00 92.00 175 ARG A O 1
ATOM 1403 N N . GLU A 1 176 ? 14.467 -6.241 -5.389 1.00 92.00 176 GLU A N 1
ATOM 1404 C CA . GLU A 1 176 ? 14.365 -6.257 -6.845 1.00 92.00 176 GLU A CA 1
ATOM 1405 C C . GLU A 1 176 ? 12.896 -6.232 -7.272 1.00 92.00 176 GLU A C 1
ATOM 1407 O O . GLU A 1 176 ? 12.515 -5.421 -8.113 1.00 92.00 176 GLU A O 1
ATOM 1412 N N . VAL A 1 177 ? 12.040 -6.989 -6.585 1.00 93.50 177 VAL A N 1
ATOM 1413 C CA . VAL A 1 177 ? 10.598 -7.068 -6.883 1.00 93.50 177 VAL A CA 1
ATOM 1414 C C . VAL A 1 177 ? 9.742 -6.015 -6.169 1.00 93.50 177 VAL A C 1
ATOM 1416 O O . VAL A 1 177 ? 8.548 -5.914 -6.439 1.00 93.50 177 VAL A O 1
ATOM 1419 N N . SER A 1 178 ? 10.328 -5.214 -5.272 1.00 95.06 178 SER A N 1
ATOM 1420 C CA . SER A 1 178 ? 9.607 -4.176 -4.519 1.00 95.06 178 SER A CA 1
ATOM 1421 C C . SER A 1 178 ? 9.919 -2.774 -5.058 1.00 95.06 178 SER A C 1
ATOM 1423 O O . SER A 1 178 ? 10.972 -2.211 -4.727 1.00 95.06 178 SER A O 1
ATOM 1425 N N . PRO A 1 179 ? 9.088 -2.186 -5.938 1.00 94.88 179 PRO A N 1
ATOM 1426 C CA . PRO A 1 179 ? 9.318 -0.831 -6.420 1.00 94.88 179 PRO A CA 1
ATOM 1427 C C . PRO A 1 179 ? 9.230 0.213 -5.303 1.00 94.88 179 PRO A C 1
ATOM 1429 O O . PRO A 1 179 ? 8.439 0.107 -4.364 1.00 94.88 179 PRO A O 1
ATOM 1432 N N . SER A 1 180 ? 10.056 1.248 -5.428 1.00 92.88 180 SER A N 1
ATOM 1433 C CA . SER A 1 180 ? 10.019 2.427 -4.566 1.00 92.88 180 SER A CA 1
ATOM 1434 C C . SER A 1 180 ? 9.388 3.593 -5.313 1.00 92.88 180 SER A C 1
ATOM 1436 O O . SER A 1 180 ? 9.849 3.981 -6.390 1.00 92.88 180 SER A O 1
ATOM 1438 N N . ILE A 1 181 ? 8.341 4.166 -4.727 1.00 91.50 181 ILE A N 1
ATOM 1439 C CA . ILE A 1 181 ? 7.657 5.336 -5.268 1.00 91.50 181 ILE A CA 1
ATOM 1440 C C . ILE A 1 181 ? 8.111 6.565 -4.503 1.00 91.50 181 ILE A C 1
ATOM 1442 O O . ILE A 1 181 ? 7.928 6.677 -3.289 1.00 91.50 181 ILE A O 1
ATOM 1446 N N . THR A 1 182 ? 8.697 7.501 -5.241 1.00 89.12 182 THR A N 1
ATOM 1447 C CA . THR A 1 182 ? 9.200 8.775 -4.727 1.00 89.12 182 THR A CA 1
ATOM 1448 C C . THR A 1 182 ? 8.693 9.914 -5.600 1.00 89.12 182 THR A C 1
ATOM 1450 O O . THR A 1 182 ? 8.723 9.789 -6.821 1.00 89.12 182 THR A O 1
ATOM 1453 N N . GLY A 1 183 ? 8.279 11.038 -5.013 1.00 81.62 183 GLY A N 1
ATOM 1454 C CA . GLY A 1 183 ? 7.638 12.121 -5.771 1.00 81.62 183 GLY A CA 1
ATOM 1455 C C . GLY A 1 183 ? 6.176 11.809 -6.120 1.00 81.62 183 GLY A C 1
ATOM 1456 O O . GLY A 1 183 ? 5.655 10.763 -5.736 1.00 81.62 183 GLY A O 1
ATOM 1457 N N . GLY A 1 184 ? 5.488 12.741 -6.783 1.00 84.56 184 GLY A N 1
ATOM 1458 C CA . GLY A 1 184 ? 4.056 12.611 -7.090 1.00 84.56 184 GLY A CA 1
ATOM 1459 C C . GLY A 1 184 ? 3.163 12.597 -5.840 1.00 84.56 184 GLY A C 1
ATOM 1460 O O . GLY A 1 184 ? 3.444 13.297 -4.865 1.00 84.56 184 GLY A O 1
ATOM 1461 N N . SER A 1 185 ? 2.090 11.794 -5.864 1.00 86.25 185 SER A N 1
ATOM 1462 C CA . SER A 1 185 ? 1.135 11.675 -4.748 1.00 86.25 185 SER A CA 1
ATOM 1463 C C . SER A 1 185 ? 1.832 11.242 -3.457 1.00 86.25 185 SER A C 1
ATOM 1465 O O . SER A 1 185 ? 2.281 10.104 -3.328 1.00 86.25 185 SER A O 1
ATOM 1467 N N . VAL A 1 186 ? 1.876 12.139 -2.464 1.00 88.25 186 VAL A N 1
ATOM 1468 C CA . VAL A 1 186 ? 2.518 11.898 -1.156 1.00 88.25 186 VAL A CA 1
ATOM 1469 C C . VAL A 1 186 ? 1.949 10.656 -0.469 1.00 88.25 186 VAL A C 1
ATOM 1471 O O . VAL A 1 186 ? 2.682 9.888 0.148 1.00 88.25 186 VAL A O 1
ATOM 1474 N N . SER A 1 187 ? 0.645 10.417 -0.621 1.00 90.00 187 SER A N 1
ATOM 1475 C CA . SER A 1 187 ? -0.019 9.258 -0.023 1.00 90.00 187 SER A CA 1
ATOM 1476 C C . SER A 1 187 ? 0.419 7.920 -0.631 1.00 90.00 187 SER A C 1
ATOM 1478 O O . SER A 1 187 ? 0.324 6.893 0.035 1.00 90.00 187 SER A O 1
ATOM 1480 N N . ALA A 1 188 ? 0.952 7.918 -1.853 1.00 91.75 188 ALA A N 1
ATOM 1481 C CA . ALA A 1 188 ? 1.425 6.719 -2.537 1.00 91.75 188 ALA A CA 1
ATOM 1482 C C . ALA A 1 188 ? 2.920 6.438 -2.310 1.00 91.75 188 ALA A C 1
ATOM 1484 O O . ALA A 1 188 ? 3.411 5.383 -2.705 1.00 91.75 188 ALA A O 1
ATOM 1485 N N . GLN A 1 189 ? 3.661 7.354 -1.683 1.00 92.50 189 GLN A N 1
ATOM 1486 C CA . GLN A 1 189 ? 5.110 7.226 -1.546 1.00 92.50 189 GLN A CA 1
ATOM 1487 C C . GLN A 1 189 ? 5.531 6.093 -0.599 1.00 92.50 189 GLN A C 1
ATOM 1489 O O . GLN A 1 189 ? 4.874 5.780 0.403 1.00 92.50 189 GLN A O 1
ATOM 1494 N N . GLY A 1 190 ? 6.692 5.512 -0.899 1.00 93.12 190 GLY A N 1
ATOM 1495 C CA . GLY A 1 190 ? 7.306 4.424 -0.145 1.00 93.12 190 GLY A CA 1
ATOM 1496 C C . GLY A 1 190 ? 7.496 3.161 -0.976 1.00 93.12 190 GLY A C 1
ATOM 1497 O O . GLY A 1 190 ? 7.371 3.173 -2.199 1.00 93.12 190 GLY A O 1
ATOM 1498 N N . TYR A 1 191 ? 7.825 2.067 -0.293 1.00 94.88 191 TYR A N 1
ATOM 1499 C CA . TYR A 1 191 ? 8.002 0.769 -0.933 1.00 94.88 191 TYR A CA 1
ATOM 1500 C C . TYR A 1 19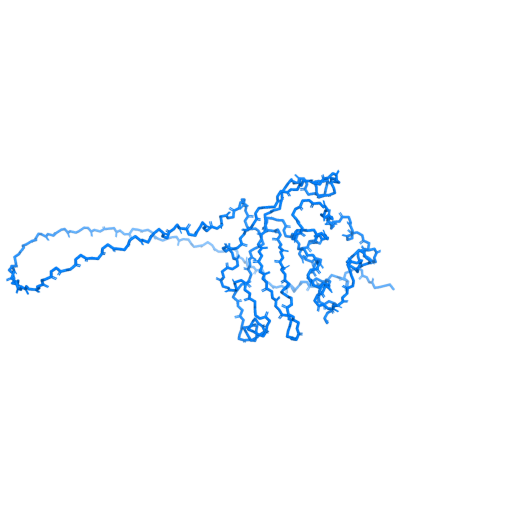1 ? 6.665 0.061 -1.119 1.00 94.88 191 TYR A C 1
ATOM 1502 O O . TYR A 1 191 ? 5.853 -0.025 -0.190 1.00 9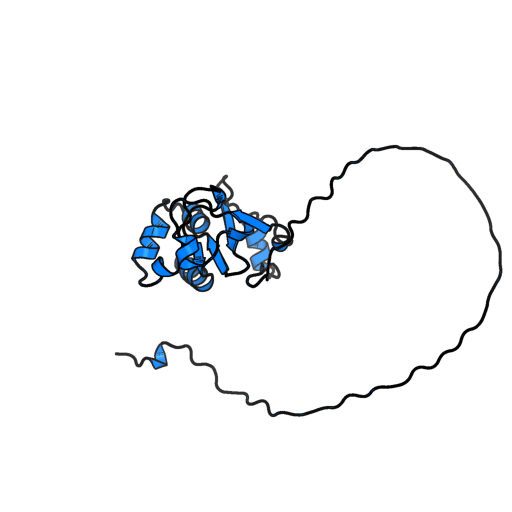4.88 191 TYR A O 1
ATOM 1510 N N . TRP A 1 192 ? 6.487 -0.469 -2.321 1.00 96.75 192 TRP A N 1
ATOM 1511 C CA . TRP A 1 192 ? 5.368 -1.298 -2.724 1.00 96.75 192 TRP A CA 1
ATOM 1512 C C . TRP A 1 192 ? 5.877 -2.718 -2.929 1.00 96.75 192 TRP A C 1
ATOM 1514 O O . TRP A 1 192 ? 6.881 -2.917 -3.605 1.00 96.75 192 TRP A O 1
ATOM 1524 N N . MET A 1 193 ? 5.231 -3.693 -2.303 1.00 96.44 193 MET A N 1
ATOM 1525 C CA . MET A 1 193 ? 5.722 -5.067 -2.218 1.00 96.44 193 MET A CA 1
ATOM 1526 C C . MET A 1 193 ? 4.672 -6.043 -2.753 1.00 96.44 193 MET A C 1
ATOM 1528 O O . MET A 1 193 ? 3.495 -5.860 -2.448 1.00 96.44 193 MET A O 1
ATOM 1532 N N . PRO A 1 194 ? 5.047 -7.101 -3.493 1.00 97.19 194 PRO A N 1
ATOM 1533 C CA . PRO A 1 194 ? 4.093 -8.122 -3.918 1.00 97.19 194 PRO A CA 1
ATOM 1534 C C . PRO A 1 194 ? 3.302 -8.699 -2.737 1.00 97.19 194 PRO A C 1
ATOM 1536 O O . PRO A 1 194 ? 3.881 -9.022 -1.700 1.00 97.19 194 PRO A O 1
ATOM 1539 N N . TYR A 1 195 ? 1.990 -8.870 -2.903 1.00 96.50 195 TYR A N 1
ATOM 1540 C CA . TYR A 1 195 ? 1.051 -9.252 -1.843 1.00 96.50 195 TYR A CA 1
ATOM 1541 C C . TYR A 1 195 ? 1.509 -10.471 -1.036 1.00 96.50 195 TYR A C 1
ATOM 1543 O O . TYR A 1 195 ? 1.480 -10.449 0.192 1.00 96.50 195 TYR A O 1
ATOM 1551 N N . ARG A 1 196 ? 2.000 -11.519 -1.713 1.00 95.25 196 ARG A N 1
ATOM 1552 C CA . ARG A 1 196 ? 2.492 -12.736 -1.046 1.00 95.25 196 ARG A CA 1
ATOM 1553 C C . ARG A 1 196 ? 3.678 -12.450 -0.122 1.00 95.25 196 ARG A C 1
ATOM 1555 O O . ARG A 1 196 ? 3.732 -12.985 0.980 1.00 95.25 196 ARG A O 1
ATOM 1562 N N . CYS A 1 197 ? 4.597 -11.588 -0.552 1.00 95.00 197 CYS A N 1
ATOM 1563 C CA . CYS A 1 197 ? 5.739 -11.168 0.253 1.00 95.00 197 CYS A CA 1
ATOM 1564 C C . CYS A 1 197 ? 5.295 -10.257 1.401 1.00 95.00 197 CYS A C 1
ATOM 1566 O O . CYS A 1 197 ? 5.726 -10.458 2.531 1.00 95.00 197 CYS A O 1
ATOM 1568 N N . ALA A 1 198 ? 4.395 -9.307 1.130 1.00 95.25 198 ALA A N 1
ATOM 1569 C CA . ALA A 1 198 ? 3.854 -8.406 2.143 1.00 95.25 198 ALA A CA 1
ATOM 1570 C C . ALA A 1 198 ? 3.187 -9.195 3.273 1.00 95.25 198 ALA A C 1
ATOM 1572 O O . ALA A 1 198 ? 3.527 -8.998 4.435 1.00 95.25 198 ALA A O 1
ATOM 1573 N N . ARG A 1 199 ? 2.317 -10.151 2.933 1.00 93.94 199 ARG A N 1
ATOM 1574 C CA . ARG A 1 199 ? 1.667 -11.034 3.906 1.00 93.94 199 ARG A CA 1
ATOM 1575 C C . ARG A 1 199 ? 2.691 -11.792 4.756 1.00 93.94 199 ARG A C 1
ATOM 1577 O O . ARG A 1 199 ? 2.643 -11.702 5.975 1.00 93.94 199 ARG A O 1
ATOM 1584 N N . ALA A 1 200 ? 3.668 -12.440 4.121 1.00 92.94 200 ALA A N 1
ATOM 1585 C CA . ALA A 1 200 ? 4.701 -13.210 4.818 1.00 92.94 200 ALA A CA 1
ATOM 1586 C C . ALA A 1 200 ? 5.620 -12.356 5.716 1.00 92.94 200 ALA A C 1
ATOM 1588 O O . ALA A 1 200 ? 6.187 -12.868 6.684 1.00 92.94 200 ALA A O 1
ATOM 1589 N N . VAL A 1 201 ? 5.819 -11.077 5.383 1.00 89.81 201 VAL A N 1
ATOM 1590 C CA . VAL A 1 201 ? 6.541 -10.125 6.238 1.00 89.81 201 VAL A CA 1
ATOM 1591 C C . VAL A 1 201 ? 5.668 -9.711 7.418 1.00 89.81 201 VAL A C 1
ATOM 1593 O O . VAL A 1 201 ? 6.150 -9.707 8.544 1.00 89.81 201 VAL A O 1
ATOM 1596 N N . LEU A 1 202 ? 4.398 -9.381 7.181 1.00 89.50 202 LEU A N 1
ATOM 1597 C CA . LEU A 1 202 ? 3.491 -8.894 8.221 1.00 89.50 202 LEU A CA 1
ATOM 1598 C C . LEU A 1 202 ? 3.134 -9.976 9.246 1.00 89.50 202 LEU A C 1
ATOM 1600 O O . LEU A 1 202 ? 3.084 -9.669 10.430 1.00 89.50 202 LEU A O 1
ATOM 1604 N N . GLU A 1 203 ? 3.006 -11.234 8.825 1.00 85.94 203 GLU A N 1
ATOM 1605 C CA . GLU A 1 203 ? 2.836 -12.391 9.723 1.00 85.94 203 GLU A CA 1
ATOM 1606 C C . GLU A 1 203 ? 4.024 -12.605 10.677 1.00 85.94 203 GLU A C 1
ATOM 1608 O O . GLU A 1 203 ? 3.873 -13.265 11.695 1.00 85.94 203 GLU A O 1
ATOM 1613 N N . ARG A 1 204 ? 5.214 -12.079 10.354 1.00 78.06 204 ARG A N 1
ATOM 1614 C CA . ARG A 1 204 ? 6.423 -12.200 11.193 1.00 78.06 204 ARG A CA 1
ATOM 1615 C C . ARG A 1 204 ? 6.705 -10.972 12.053 1.00 78.06 204 ARG A C 1
ATOM 1617 O O . ARG A 1 204 ? 7.655 -10.979 12.831 1.00 78.06 204 ARG A O 1
ATOM 1624 N N . VAL A 1 205 ? 5.977 -9.884 11.818 1.00 65.62 205 VAL A N 1
ATOM 1625 C CA . VAL A 1 205 ? 6.172 -8.593 12.491 1.00 65.62 205 VAL A CA 1
ATOM 1626 C C . VAL A 1 205 ? 5.170 -8.408 13.644 1.00 65.62 205 VAL A C 1
ATOM 1628 O O . VAL A 1 205 ? 5.378 -7.521 14.471 1.00 65.62 205 VAL A O 1
ATOM 1631 N N . VAL A 1 206 ? 4.133 -9.251 13.711 1.00 45.78 206 VAL A N 1
ATOM 1632 C CA . VAL A 1 206 ? 3.145 -9.335 14.801 1.00 45.78 206 VAL A CA 1
ATOM 1633 C C . VAL A 1 206 ? 3.475 -10.506 15.716 1.00 45.78 206 VAL A C 1
ATOM 1635 O O . VAL A 1 206 ? 3.862 -11.565 15.178 1.00 45.78 206 VAL A O 1
#

Sequence (206 aa):
MLPLQSLLNPASPDERTDGSRQSSPASIAISTADNTPISRERMDSQLALRRTTSRNTAPLLKSRTQGPVKFPPFESVDAEAIREIARFQITPFGQIQQCCEHIPYNSTKRNFFEKTGRESIEAFKYEFRVPGQQVPYKVMWDYNIGLVRMTPFFKCLGYPKTKPSQMLDKNLGLREVSPSITGGSVSAQGYWMPYRCARAVLERVV

Solvent-accessible surface area (backbone atoms only — not comparable to full-atom values): 13272 Å² total; per-residue (Å²): 134,82,62,74,74,77,78,46,85,80,76,78,89,80,79,89,80,80,91,76,92,80,84,88,86,83,89,84,88,84,88,82,87,87,82,90,86,90,84,84,89,80,88,79,88,81,84,87,78,93,73,92,70,92,71,89,68,70,74,78,76,68,39,72,79,75,77,66,75,72,46,71,79,88,72,89,70,56,79,66,56,52,52,51,39,59,65,26,56,45,40,50,73,88,45,34,76,53,36,42,46,83,42,68,62,70,35,92,64,57,51,43,33,77,69,69,76,42,58,59,42,48,24,36,40,40,32,32,29,55,82,98,51,90,67,70,37,64,44,42,32,24,18,61,80,30,33,29,50,48,53,43,71,43,46,77,73,70,47,60,92,61,49,67,60,58,54,31,76,74,36,87,71,48,50,75,67,28,34,56,40,57,68,60,57,73,90,67,43,40,46,28,26,43,46,73,58,45,52,62,50,52,68,69,73,104

Nearest PDB structures (foldseek):
  5mrc-assembly1_EE  TM=1.797E-01  e=7.557E+00  Saccharomyces cerevisiae
  8om4-assembly1_E  TM=2.348E-01  e=8.565E+00  Saccharomyces cerevisiae